Protein AF-A0A328DMI4-F1 (afdb_monomer)

Sequence (221 aa):
MAANEDRDAALMEVAETKSSIGEIRGKLEYLERYCGELKQALRVAIQSSKEDSPVKLINKSLPRIVEGGNSMPAVLYHLEGIINQTLYEDFENCSFQKNGAPKHLSPEQERHSQFSSFAALRSLSWNEVLKRGTKYYSEELSRFCDQKMSSIITALKWNRQWPERLLQAFFVCAKCIWLLHLLAFSFCPPVVILRVEENRPFDSHFMNDVFGDRQKSQGPN

InterPro domains:
  IPR042316 IRK-interacting protein-like [PTHR31029] (74-220)

Structure (mmCIF, N/CA/C/O backbone):
data_AF-A0A328DMI4-F1
#
_entry.id   AF-A0A328DMI4-F1
#
loop_
_atom_site.group_PDB
_atom_site.id
_atom_site.type_symbol
_atom_site.label_atom_id
_atom_site.label_alt_id
_atom_site.label_comp_id
_atom_site.label_asym_id
_atom_site.label_entity_id
_atom_site.label_seq_id
_atom_site.pdbx_PDB_ins_code
_atom_site.Cartn_x
_atom_site.Cartn_y
_atom_site.Cartn_z
_atom_site.occupancy
_atom_site.B_iso_or_equiv
_atom_site.auth_seq_id
_atom_site.auth_comp_id
_atom_site.auth_asym_id
_atom_site.auth_atom_id
_atom_site.pdbx_PDB_model_num
ATOM 1 N N . MET A 1 1 ? 17.589 -32.494 -30.284 1.00 62.75 1 MET A N 1
ATOM 2 C CA . MET A 1 1 ? 18.161 -31.745 -29.148 1.00 62.75 1 MET A CA 1
ATOM 3 C C . MET A 1 1 ? 17.205 -30.622 -28.759 1.00 62.75 1 MET A C 1
ATOM 5 O O . MET A 1 1 ? 16.587 -30.770 -27.719 1.00 62.75 1 MET A O 1
ATOM 9 N N . ALA A 1 2 ? 16.908 -29.676 -29.662 1.00 74.56 2 ALA A N 1
ATOM 10 C CA . ALA A 1 2 ? 15.915 -28.603 -29.464 1.00 74.56 2 ALA A CA 1
ATOM 11 C C . ALA A 1 2 ? 14.542 -29.050 -28.905 1.00 74.56 2 ALA A C 1
ATOM 13 O O . ALA A 1 2 ? 14.103 -28.543 -27.888 1.00 74.56 2 ALA A O 1
ATOM 14 N N . ALA A 1 3 ? 13.902 -30.083 -29.470 1.00 76.75 3 ALA A N 1
ATOM 15 C CA . ALA A 1 3 ? 12.594 -30.548 -28.974 1.00 76.75 3 ALA A CA 1
ATOM 16 C C . ALA A 1 3 ? 12.607 -31.085 -27.524 1.00 76.75 3 ALA A C 1
ATOM 18 O O . ALA A 1 3 ? 11.570 -31.133 -26.868 1.00 76.75 3 ALA A O 1
ATOM 19 N N . ASN A 1 4 ? 13.768 -31.530 -27.028 1.00 79.56 4 ASN A N 1
ATOM 20 C CA . ASN A 1 4 ? 13.912 -31.984 -25.646 1.00 79.56 4 ASN A CA 1
ATOM 21 C C . ASN A 1 4 ? 14.127 -30.789 -24.704 1.00 79.56 4 ASN A C 1
ATOM 23 O O . ASN A 1 4 ? 13.578 -30.779 -23.612 1.00 79.56 4 ASN A O 1
ATOM 27 N N . GLU A 1 5 ? 14.854 -29.767 -25.164 1.00 82.62 5 GLU A N 1
ATOM 28 C CA . GLU A 1 5 ? 15.045 -28.492 -24.460 1.00 82.62 5 GLU A CA 1
ATOM 29 C C . GLU A 1 5 ? 13.726 -27.717 -24.338 1.00 82.62 5 GLU A C 1
ATOM 31 O O . GLU A 1 5 ? 13.386 -27.278 -23.244 1.00 82.62 5 GLU A O 1
ATOM 36 N N . ASP A 1 6 ? 12.933 -27.642 -25.412 1.00 86.62 6 ASP A N 1
ATOM 37 C CA . ASP A 1 6 ? 11.602 -27.016 -25.399 1.00 86.62 6 ASP A CA 1
ATOM 38 C C . ASP A 1 6 ? 10.652 -27.726 -24.424 1.00 86.62 6 ASP A C 1
ATOM 40 O O . ASP A 1 6 ? 9.902 -27.090 -23.681 1.00 86.62 6 ASP A O 1
ATOM 44 N N . ARG A 1 7 ? 10.704 -29.065 -24.382 1.00 89.31 7 ARG A N 1
ATOM 45 C CA . ARG A 1 7 ? 9.924 -29.863 -23.430 1.00 89.31 7 ARG A CA 1
ATOM 46 C C . ARG A 1 7 ? 10.365 -29.601 -21.992 1.00 89.31 7 ARG A C 1
ATOM 48 O O . ARG A 1 7 ? 9.515 -29.448 -21.120 1.00 89.31 7 ARG A O 1
ATOM 55 N N . ASP A 1 8 ? 11.667 -29.582 -21.732 1.00 91.44 8 ASP A N 1
ATOM 56 C CA . ASP A 1 8 ? 12.200 -29.396 -20.384 1.00 91.44 8 ASP A CA 1
ATOM 57 C C . ASP A 1 8 ? 11.951 -27.954 -19.883 1.00 91.44 8 ASP A C 1
ATOM 59 O O . ASP A 1 8 ? 11.610 -27.765 -18.714 1.00 91.44 8 ASP A O 1
ATOM 63 N N . ALA A 1 9 ? 11.996 -26.950 -20.771 1.00 90.12 9 ALA A N 1
ATOM 64 C CA . ALA A 1 9 ? 11.583 -25.573 -20.484 1.00 90.12 9 ALA A CA 1
ATOM 65 C C . ALA A 1 9 ? 10.084 -25.478 -20.154 1.00 90.12 9 ALA A C 1
ATOM 67 O O . ALA A 1 9 ? 9.713 -24.897 -19.134 1.00 90.12 9 ALA A O 1
ATOM 68 N N . ALA A 1 10 ? 9.225 -26.123 -20.951 1.00 89.31 10 ALA A N 1
ATOM 69 C CA . ALA A 1 10 ? 7.789 -26.173 -20.683 1.00 89.31 10 ALA A CA 1
ATOM 70 C C . ALA A 1 10 ? 7.474 -26.873 -19.348 1.00 89.31 10 ALA A C 1
ATOM 72 O O . ALA A 1 10 ? 6.608 -26.432 -18.596 1.00 89.31 10 ALA A O 1
ATOM 73 N N . LEU A 1 11 ? 8.194 -27.948 -19.008 1.00 90.25 11 LEU A N 1
ATOM 74 C CA . LEU A 1 11 ? 8.045 -28.624 -17.715 1.00 90.25 11 LEU A CA 1
ATOM 75 C C . LEU A 1 11 ? 8.469 -27.729 -16.543 1.00 90.25 11 LEU A C 1
ATOM 77 O O . LEU A 1 11 ? 7.829 -27.774 -15.490 1.00 90.25 11 LEU A O 1
ATOM 81 N N . MET A 1 12 ? 9.513 -26.915 -16.718 1.00 91.62 12 MET A N 1
ATOM 82 C CA . MET A 1 12 ? 9.956 -25.949 -15.711 1.00 91.62 12 MET A CA 1
ATOM 83 C C . MET A 1 12 ? 8.910 -24.849 -15.488 1.00 91.62 12 MET A C 1
ATOM 85 O O . MET A 1 12 ? 8.559 -24.576 -14.342 1.00 91.62 12 MET A O 1
ATOM 89 N N . GLU A 1 13 ? 8.344 -24.292 -16.560 1.00 90.38 13 GLU A N 1
ATOM 90 C CA . GLU A 1 13 ? 7.272 -23.290 -16.485 1.00 90.38 13 GLU A CA 1
ATOM 91 C C . GLU A 1 13 ? 6.005 -23.864 -15.824 1.00 90.38 13 GLU A C 1
ATOM 93 O O . GLU A 1 13 ? 5.397 -23.244 -14.948 1.00 90.38 13 GLU A O 1
ATOM 98 N N . VAL A 1 14 ? 5.628 -25.102 -16.162 1.00 91.75 14 VAL A N 1
ATOM 99 C CA . VAL A 1 14 ? 4.509 -25.804 -15.509 1.00 91.75 14 VAL A CA 1
ATOM 100 C C . VAL A 1 14 ? 4.783 -26.031 -14.018 1.00 91.75 14 VAL A C 1
ATOM 102 O O . VAL A 1 14 ? 3.875 -25.915 -13.191 1.00 91.75 14 VAL A O 1
ATOM 105 N N . ALA A 1 15 ? 6.021 -26.351 -13.639 1.00 91.31 15 ALA A N 1
ATOM 106 C CA . ALA A 1 15 ? 6.386 -26.511 -12.236 1.00 91.31 15 ALA A CA 1
ATOM 107 C C . ALA A 1 15 ? 6.310 -25.179 -11.468 1.00 91.31 15 ALA A C 1
ATOM 109 O O . ALA A 1 15 ? 5.756 -25.145 -10.366 1.00 91.31 15 ALA A O 1
ATOM 110 N N . GLU A 1 16 ? 6.805 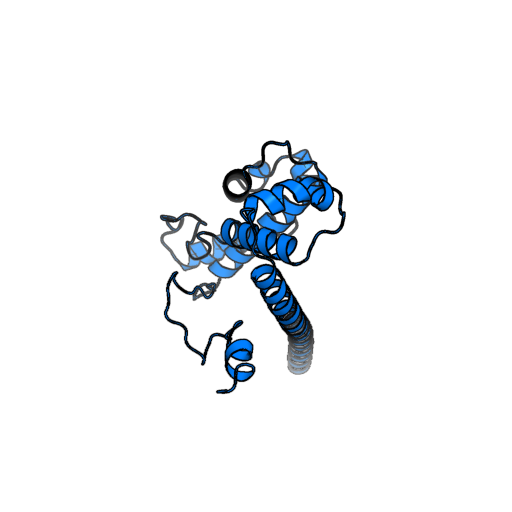-24.089 -12.057 1.00 91.31 16 GLU A N 1
ATOM 111 C CA . GLU A 1 16 ? 6.757 -22.746 -11.473 1.00 91.31 16 GLU A CA 1
ATOM 112 C C . GLU A 1 16 ? 5.312 -22.262 -11.305 1.00 91.31 16 GLU A C 1
ATOM 114 O O . GLU A 1 16 ? 4.896 -21.918 -10.198 1.00 91.31 16 GLU A O 1
ATOM 119 N N . THR A 1 17 ? 4.502 -22.348 -12.362 1.00 89.81 17 THR A N 1
ATOM 120 C CA . THR A 1 17 ? 3.079 -21.977 -12.317 1.00 89.81 17 THR A CA 1
ATOM 121 C C . THR A 1 17 ? 2.306 -22.794 -11.284 1.00 89.81 17 THR A C 1
ATOM 123 O O . THR A 1 17 ? 1.516 -22.239 -10.516 1.00 89.81 17 THR A O 1
ATOM 126 N N . LYS A 1 18 ? 2.565 -24.105 -11.184 1.00 91.25 18 LYS A N 1
ATOM 127 C CA . LYS A 1 18 ? 1.967 -24.960 -10.149 1.00 91.25 18 LYS A CA 1
ATOM 128 C C . LYS A 1 18 ? 2.364 -24.514 -8.740 1.00 91.25 18 LYS A C 1
ATOM 130 O O . LYS A 1 18 ? 1.516 -24.539 -7.844 1.00 91.25 18 LYS A O 1
ATOM 135 N N . SER A 1 19 ? 3.616 -24.098 -8.543 1.00 94.19 19 SER A N 1
ATOM 136 C CA . SER A 1 19 ? 4.084 -23.531 -7.274 1.00 94.19 19 SER A CA 1
ATOM 137 C C . SER A 1 19 ? 3.334 -22.241 -6.942 1.00 94.19 19 SER A C 1
ATOM 139 O O . SER A 1 19 ? 2.737 -22.141 -5.868 1.00 94.19 19 SER A O 1
ATOM 141 N N . SER A 1 20 ? 3.256 -21.299 -7.887 1.00 92.56 20 SER A N 1
ATOM 142 C CA . SER A 1 20 ? 2.538 -20.031 -7.706 1.00 92.56 20 SER A CA 1
ATOM 143 C C . SER A 1 20 ? 1.051 -20.238 -7.399 1.00 92.56 20 SER A C 1
ATOM 145 O O . SER A 1 20 ? 0.508 -19.584 -6.510 1.00 92.56 20 SER A O 1
ATOM 147 N N . ILE A 1 21 ? 0.386 -21.190 -8.062 1.00 93.06 21 ILE A N 1
ATOM 148 C CA . ILE A 1 21 ? -1.007 -21.566 -7.760 1.00 93.06 21 ILE A CA 1
ATOM 149 C C . ILE A 1 21 ? -1.132 -22.113 -6.332 1.00 93.06 21 ILE A C 1
ATOM 151 O O . ILE A 1 21 ? -2.106 -21.819 -5.635 1.00 93.06 21 ILE A O 1
ATOM 155 N N . GLY A 1 22 ? -0.156 -22.903 -5.879 1.00 94.31 22 GLY A N 1
ATOM 156 C CA . GLY A 1 22 ? -0.095 -23.392 -4.504 1.00 94.31 22 GLY A CA 1
ATOM 157 C C . GLY A 1 22 ? -0.019 -22.262 -3.478 1.00 94.31 22 GLY A C 1
ATOM 158 O O . GLY A 1 22 ? -0.768 -22.272 -2.501 1.00 94.31 22 GLY A O 1
ATOM 159 N N . GLU A 1 23 ? 0.826 -21.265 -3.729 1.00 93.88 23 GLU A N 1
ATOM 160 C CA . GLU A 1 23 ? 0.946 -20.078 -2.878 1.00 93.88 23 GLU A CA 1
ATOM 161 C C . GLU A 1 23 ? -0.331 -19.233 -2.869 1.00 93.88 23 GLU A C 1
ATOM 163 O O . GLU A 1 23 ? -0.769 -18.788 -1.807 1.00 93.88 23 GLU A O 1
ATOM 168 N N . ILE A 1 24 ? -0.953 -19.027 -4.035 1.00 93.00 24 ILE A N 1
ATOM 169 C CA . ILE A 1 24 ? -2.216 -18.286 -4.152 1.00 93.00 24 ILE A CA 1
ATOM 170 C C . ILE A 1 24 ? -3.314 -18.985 -3.353 1.00 93.00 24 ILE A C 1
ATOM 172 O O . ILE A 1 24 ? -4.011 -18.325 -2.586 1.00 93.00 24 ILE A O 1
ATOM 176 N N . ARG A 1 25 ? -3.433 -20.312 -3.467 1.00 93.50 25 ARG A N 1
ATOM 177 C CA . ARG A 1 25 ? -4.394 -21.088 -2.674 1.00 93.50 25 ARG A CA 1
ATOM 178 C C . ARG A 1 25 ? -4.184 -20.869 -1.175 1.00 93.50 25 ARG A C 1
ATOM 180 O O . ARG A 1 25 ? -5.137 -20.541 -0.480 1.00 93.50 25 ARG A O 1
ATOM 187 N N . GLY A 1 26 ? -2.943 -20.957 -0.692 1.00 95.94 26 GLY A N 1
ATOM 188 C CA . GLY A 1 26 ? -2.641 -20.704 0.721 1.00 95.94 26 GLY A CA 1
ATOM 189 C C . GLY A 1 26 ? -3.000 -19.281 1.172 1.00 95.94 26 GLY A C 1
ATOM 190 O O . GLY A 1 26 ? -3.515 -19.088 2.273 1.00 95.94 26 GLY A O 1
ATOM 191 N N . LYS A 1 27 ? -2.787 -18.274 0.313 1.00 94.12 27 LYS A N 1
ATOM 192 C CA . LYS A 1 27 ? -3.193 -16.883 0.584 1.00 94.12 27 LYS A CA 1
ATOM 193 C C . LYS A 1 27 ? -4.715 -16.717 0.628 1.00 94.12 27 LYS A C 1
ATOM 195 O O . LYS A 1 27 ? -5.202 -15.975 1.477 1.00 94.12 27 LYS A O 1
ATOM 200 N N . LEU A 1 28 ? -5.454 -17.404 -0.244 1.00 93.69 28 LEU A N 1
ATOM 201 C CA . LEU A 1 28 ? -6.921 -17.391 -0.246 1.00 93.69 28 LEU A CA 1
ATOM 202 C C . LEU A 1 28 ? -7.487 -18.049 1.016 1.00 93.69 28 LEU A C 1
ATOM 204 O O . LEU A 1 28 ? -8.320 -17.449 1.685 1.00 93.69 28 LEU A O 1
ATOM 208 N N . GLU A 1 29 ? -6.967 -19.212 1.408 1.00 95.19 29 GLU A N 1
ATOM 209 C CA . GLU A 1 29 ? -7.363 -19.893 2.651 1.00 95.19 29 GLU A CA 1
ATOM 210 C C . GLU A 1 29 ? -7.078 -19.033 3.895 1.00 95.19 29 GLU A C 1
ATOM 212 O O . GLU A 1 29 ? -7.868 -18.984 4.842 1.00 95.19 29 GLU A O 1
ATOM 217 N N . TYR A 1 30 ? -5.938 -18.334 3.910 1.00 95.50 30 TYR A N 1
ATOM 218 C CA . TYR A 1 30 ? -5.631 -17.362 4.957 1.00 95.50 30 TYR A CA 1
ATOM 219 C C . TYR A 1 30 ? -6.645 -16.212 4.978 1.00 95.50 30 TYR A C 1
ATOM 221 O O . TYR A 1 30 ? -7.147 -15.872 6.050 1.00 95.50 30 TYR A O 1
ATOM 229 N N . LEU A 1 31 ? -6.963 -15.637 3.815 1.00 92.62 31 LEU A N 1
ATOM 230 C CA . LEU A 1 31 ? -7.908 -14.529 3.697 1.00 92.62 31 LEU A CA 1
ATOM 231 C C . LEU A 1 31 ? -9.314 -14.932 4.155 1.00 92.62 31 LEU A C 1
ATOM 233 O O . LEU A 1 31 ? -9.948 -14.184 4.892 1.00 92.62 31 LEU A O 1
ATOM 237 N N . GLU A 1 32 ? -9.780 -16.125 3.791 1.00 92.00 32 GLU A N 1
ATOM 238 C CA . GLU A 1 32 ? -11.066 -16.662 4.248 1.00 92.00 32 GLU A CA 1
ATOM 239 C C . GLU A 1 32 ? -11.126 -16.766 5.776 1.00 92.00 32 GLU A C 1
ATOM 241 O O . GLU A 1 32 ? -12.089 -16.303 6.399 1.00 92.00 32 GLU A O 1
ATOM 246 N N . ARG A 1 33 ? -10.071 -17.311 6.398 1.00 94.31 33 ARG A N 1
ATOM 247 C CA . ARG A 1 33 ? -9.963 -17.390 7.862 1.00 94.31 33 ARG A CA 1
ATOM 248 C C . ARG A 1 33 ? -9.979 -16.000 8.494 1.00 94.31 33 ARG A C 1
ATOM 250 O O . ARG A 1 33 ? -10.762 -15.755 9.410 1.00 94.31 33 ARG A O 1
ATOM 257 N N . TYR A 1 34 ? -9.163 -15.092 7.967 1.00 92.25 34 TYR A N 1
ATOM 258 C CA . TYR A 1 34 ? -9.063 -13.716 8.437 1.00 92.25 34 TYR A CA 1
ATOM 259 C C . TYR A 1 34 ? -10.415 -12.984 8.349 1.00 92.25 34 TYR A C 1
ATOM 261 O O . TYR A 1 34 ? -10.844 -12.350 9.313 1.00 92.25 34 TYR A O 1
ATOM 269 N N . CYS A 1 35 ? -11.148 -13.126 7.239 1.00 89.56 35 CYS A N 1
ATOM 270 C CA . CYS A 1 35 ? -12.489 -12.561 7.086 1.00 89.56 35 CYS A CA 1
ATOM 271 C C . CYS A 1 35 ? -13.487 -13.138 8.105 1.00 89.56 35 CYS A C 1
ATOM 273 O O . CYS A 1 35 ? -14.343 -12.405 8.609 1.00 89.56 35 CYS A O 1
ATOM 275 N N . GLY A 1 36 ? -13.375 -14.428 8.437 1.00 89.62 36 GLY A N 1
ATOM 276 C CA . GLY A 1 36 ? -14.166 -15.060 9.495 1.00 89.62 36 GLY A CA 1
ATOM 277 C C . GLY A 1 36 ? -13.911 -14.442 10.874 1.00 89.62 36 GLY A C 1
ATOM 278 O O . GLY A 1 36 ? -14.859 -14.094 11.585 1.00 89.62 36 GLY A O 1
ATOM 279 N N . GLU A 1 37 ? -12.641 -14.242 11.227 1.00 91.00 37 GLU A N 1
ATOM 280 C CA . GLU A 1 37 ? -12.228 -13.603 12.483 1.00 91.00 37 GLU A CA 1
ATOM 281 C C . GLU A 1 37 ? -12.679 -12.135 12.555 1.00 91.00 37 GLU A C 1
ATOM 283 O O . GLU A 1 37 ? -13.269 -11.716 13.557 1.00 91.00 37 GLU A O 1
ATOM 288 N N . LEU A 1 38 ? -12.508 -11.378 11.465 1.00 89.12 38 LEU A N 1
ATOM 289 C CA . LEU A 1 38 ? -12.978 -9.997 11.339 1.00 89.12 38 LEU A CA 1
ATOM 290 C C . LEU A 1 38 ? -14.495 -9.906 11.542 1.00 89.12 38 LEU A C 1
ATOM 292 O O . LEU A 1 38 ? -14.970 -9.090 12.337 1.00 89.12 38 LEU A O 1
ATOM 296 N N . LYS A 1 39 ? -15.271 -10.774 10.877 1.00 86.56 39 LYS A N 1
ATOM 297 C CA . LYS A 1 39 ? -16.733 -10.826 11.032 1.00 86.56 39 LYS A CA 1
ATOM 298 C C . LYS A 1 39 ? -17.125 -11.068 12.490 1.00 86.56 39 LYS A C 1
ATOM 300 O O . LYS A 1 39 ? -18.043 -10.422 12.998 1.00 86.56 39 LYS A O 1
ATOM 305 N N . GLN A 1 40 ? -16.428 -11.972 13.177 1.00 85.69 40 GLN A N 1
ATOM 306 C CA . GLN A 1 40 ? -16.699 -12.263 14.580 1.00 85.69 40 GLN A CA 1
ATOM 307 C C . GLN A 1 40 ? -16.346 -11.086 15.498 1.00 85.69 40 GLN A C 1
ATOM 309 O O . GLN A 1 40 ? -17.131 -10.742 16.383 1.00 85.69 40 GLN A O 1
ATOM 314 N N . ALA A 1 41 ? -15.210 -10.427 15.274 1.00 85.50 41 ALA A N 1
ATOM 315 C CA . ALA A 1 41 ? -14.803 -9.272 16.066 1.00 85.50 41 ALA A CA 1
ATOM 316 C C . ALA A 1 41 ? -15.737 -8.068 15.879 1.00 85.50 41 ALA A C 1
ATOM 318 O O . ALA A 1 41 ? -16.082 -7.408 16.862 1.00 85.50 41 ALA A O 1
ATOM 319 N N . LEU A 1 42 ? -16.206 -7.815 14.651 1.00 81.75 42 LEU A N 1
ATOM 320 C CA . LEU A 1 42 ? -17.181 -6.759 14.365 1.00 81.75 42 LEU A CA 1
ATOM 321 C C . LEU A 1 42 ? -18.506 -6.988 15.104 1.00 81.75 42 LEU A C 1
ATOM 323 O O . LEU A 1 42 ? -19.058 -6.048 15.676 1.00 81.75 42 LEU A O 1
ATOM 327 N N . ARG A 1 43 ? -18.991 -8.237 15.173 1.00 80.81 43 ARG A N 1
ATOM 328 C CA . ARG A 1 43 ? -20.198 -8.577 15.950 1.00 80.81 43 ARG A CA 1
ATOM 329 C C . ARG A 1 43 ? -20.055 -8.195 17.425 1.00 80.81 43 ARG A C 1
ATOM 331 O O . ARG A 1 43 ? -20.973 -7.593 17.980 1.00 80.81 43 ARG A O 1
ATOM 338 N N . VAL A 1 44 ? -18.912 -8.515 18.035 1.00 78.19 44 VAL A N 1
ATOM 339 C CA . VAL A 1 44 ? -18.625 -8.203 19.447 1.00 78.19 44 VAL A CA 1
ATOM 340 C C . VAL A 1 44 ? -18.506 -6.693 19.664 1.00 78.19 44 VAL A C 1
ATOM 342 O O . VAL A 1 44 ? -19.108 -6.158 20.594 1.00 78.19 44 VAL A O 1
ATOM 345 N N . ALA A 1 45 ? -17.788 -5.988 18.785 1.00 75.94 45 ALA A N 1
ATOM 346 C CA . ALA A 1 45 ? -17.592 -4.542 18.886 1.00 75.94 45 ALA A CA 1
ATOM 347 C C . ALA A 1 45 ? -18.929 -3.785 18.904 1.00 75.94 45 ALA A C 1
ATOM 349 O O . ALA A 1 45 ? -19.168 -2.951 19.779 1.00 75.94 45 ALA A O 1
ATOM 350 N N . ILE A 1 46 ? -19.836 -4.142 17.992 1.00 70.31 46 ILE A N 1
ATOM 351 C CA . ILE A 1 46 ? -21.151 -3.506 17.858 1.00 70.31 46 ILE A CA 1
ATOM 352 C C . ILE A 1 46 ? -22.058 -3.810 19.065 1.00 70.31 46 ILE A C 1
ATOM 354 O O . ILE A 1 46 ? -22.869 -2.972 19.444 1.00 70.31 46 ILE A O 1
ATOM 358 N N . GLN A 1 47 ? -21.935 -4.981 19.700 1.00 67.12 47 GLN A N 1
ATOM 359 C CA . GLN A 1 47 ? -22.698 -5.318 20.916 1.00 67.12 47 GLN A CA 1
ATOM 360 C C . GLN A 1 47 ? -22.252 -4.508 22.143 1.00 67.12 47 GLN A C 1
ATOM 362 O O . GLN A 1 47 ? -23.041 -4.287 23.057 1.00 67.12 47 GLN A O 1
ATOM 367 N N . SER A 1 48 ? -20.997 -4.056 22.162 1.00 63.81 48 SER A N 1
ATOM 368 C CA . SER A 1 48 ? -20.381 -3.361 23.297 1.00 63.81 48 SER A CA 1
ATOM 369 C C . SER A 1 48 ? -20.534 -1.833 23.282 1.00 63.81 48 SER A C 1
ATOM 371 O O . SER A 1 48 ? -19.931 -1.163 24.118 1.00 63.81 48 SER A O 1
ATOM 373 N N . SER A 1 49 ? -21.312 -1.257 22.352 1.00 57.69 49 SER A N 1
ATOM 374 C CA . SER A 1 49 ? -21.337 0.193 22.118 1.00 57.69 49 SER A CA 1
ATOM 375 C C . SER A 1 49 ? -21.969 0.989 23.273 1.00 57.69 49 SER A C 1
ATOM 377 O O . SER A 1 49 ? -23.149 1.345 23.247 1.00 57.69 49 SER A O 1
ATOM 379 N N . LYS A 1 50 ? -21.144 1.334 24.264 1.00 54.22 50 LYS A N 1
ATOM 380 C CA . LYS A 1 50 ? -21.290 2.534 25.088 1.00 54.22 50 LYS A CA 1
ATOM 381 C C . LYS A 1 50 ? -19.999 3.371 25.020 1.00 54.22 50 LYS A C 1
ATOM 383 O O . LYS A 1 50 ? -18.920 2.916 25.377 1.00 54.22 50 LYS A O 1
ATOM 388 N N . GLU A 1 51 ? -20.177 4.602 24.539 1.00 58.25 51 GLU A N 1
ATOM 389 C CA . GLU A 1 51 ? -19.495 5.858 24.916 1.00 58.25 51 GLU A CA 1
ATOM 390 C C . GLU A 1 51 ? -18.090 6.279 24.436 1.00 58.25 51 GLU A C 1
ATOM 392 O O . GLU A 1 51 ? -17.797 7.464 24.584 1.00 58.25 51 GLU A O 1
ATOM 397 N N . ASP A 1 52 ? -17.260 5.482 23.751 1.00 61.31 52 ASP A N 1
ATOM 398 C CA . ASP A 1 52 ? -15.989 6.012 23.199 1.00 61.31 52 ASP A CA 1
ATOM 399 C C . ASP A 1 52 ? -15.857 5.877 21.670 1.00 61.31 52 ASP A C 1
ATOM 401 O O . ASP A 1 52 ? -16.095 4.825 21.083 1.00 61.31 52 ASP A O 1
ATOM 405 N N . SER A 1 53 ? -15.426 6.963 21.012 1.00 77.88 53 SER A N 1
ATOM 406 C CA . SER A 1 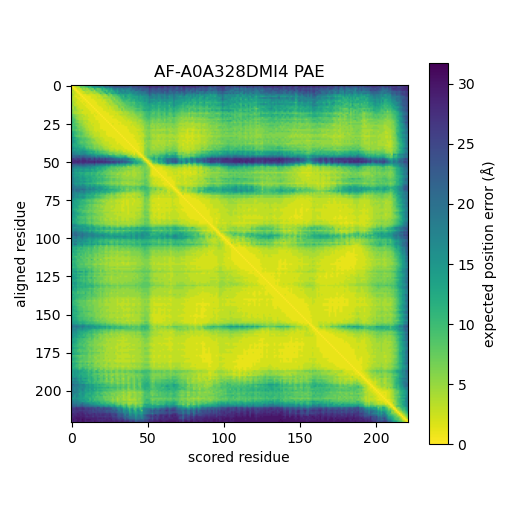53 ? -15.089 6.968 19.579 1.00 77.88 53 SER A CA 1
ATOM 407 C C . SER A 1 53 ? -13.971 5.948 19.283 1.00 77.88 53 SER A C 1
ATOM 409 O O . SER A 1 53 ? -12.992 5.917 20.037 1.00 77.88 53 SER A O 1
ATOM 411 N N . PRO A 1 54 ? -14.036 5.173 18.176 1.00 79.62 54 PRO A N 1
ATOM 412 C CA . PRO A 1 54 ? -13.026 4.163 17.831 1.00 79.62 54 PRO A CA 1
ATOM 413 C C . PRO A 1 54 ? -11.584 4.690 17.858 1.00 79.62 54 PRO A C 1
ATOM 415 O O . PRO A 1 54 ? -10.687 4.030 18.380 1.00 79.62 54 PRO A O 1
ATOM 418 N N . VAL A 1 55 ? -11.368 5.928 17.401 1.00 85.25 55 VAL A N 1
ATOM 419 C CA . VAL A 1 55 ? -10.048 6.583 17.404 1.00 85.25 55 VAL A CA 1
ATOM 420 C C . VAL A 1 55 ? -9.523 6.803 18.828 1.00 85.25 55 VAL A C 1
ATOM 422 O O . VAL A 1 55 ? -8.333 6.632 19.085 1.00 85.25 55 VAL A O 1
ATOM 425 N N . LYS A 1 56 ? -10.395 7.122 19.796 1.00 85.31 56 LYS A N 1
ATOM 426 C CA . LYS A 1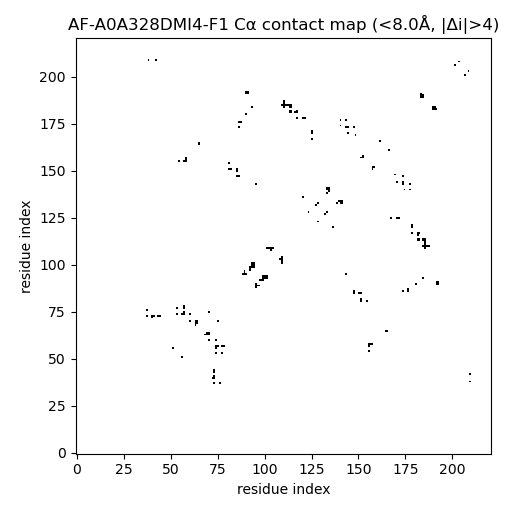 56 ? -9.991 7.256 21.207 1.00 85.31 56 LYS A CA 1
ATOM 427 C C . LYS A 1 56 ? -9.542 5.914 21.790 1.00 85.31 56 LYS A C 1
ATOM 429 O O . LYS A 1 56 ? -8.542 5.875 22.505 1.00 85.31 56 LYS A O 1
ATOM 434 N N . LEU A 1 57 ? -10.255 4.826 21.486 1.00 86.19 57 LEU A N 1
ATOM 435 C CA . LEU A 1 57 ? -9.911 3.474 21.951 1.00 86.19 57 LEU A CA 1
ATOM 436 C C . LEU A 1 57 ? -8.591 2.981 21.353 1.00 86.19 57 LEU A C 1
ATOM 438 O O . LEU A 1 57 ? -7.762 2.415 22.072 1.00 86.19 57 LEU A O 1
ATOM 442 N N . ILE A 1 58 ? -8.377 3.256 20.063 1.00 88.25 58 ILE A N 1
ATOM 443 C CA . ILE A 1 58 ? -7.097 3.018 19.396 1.00 88.25 58 ILE A CA 1
ATOM 444 C C . ILE A 1 58 ? -6.001 3.778 20.136 1.00 88.25 58 ILE A C 1
ATOM 446 O O . ILE A 1 58 ? -5.077 3.146 20.635 1.00 88.25 58 ILE A O 1
ATOM 450 N N . ASN A 1 59 ? -6.143 5.093 20.324 1.00 87.50 59 ASN A N 1
ATOM 451 C CA . ASN A 1 59 ? -5.121 5.919 20.971 1.00 87.50 59 ASN A CA 1
ATOM 452 C C . ASN A 1 59 ? -4.754 5.477 22.390 1.00 87.50 59 ASN A C 1
ATOM 454 O O . ASN A 1 59 ? -3.580 5.516 22.755 1.00 87.50 59 ASN A O 1
ATOM 458 N N . LYS A 1 60 ? -5.729 5.009 23.178 1.00 87.56 60 LYS A N 1
ATOM 459 C CA . LYS A 1 60 ? -5.473 4.420 24.504 1.00 87.56 60 LYS A CA 1
ATOM 460 C C . LYS A 1 60 ? -4.623 3.143 24.414 1.00 87.56 60 LYS A C 1
ATOM 462 O O . LYS A 1 60 ? -3.828 2.876 25.310 1.00 87.56 60 LYS A O 1
ATOM 467 N N . SER A 1 61 ? -4.782 2.367 23.343 1.00 88.69 61 SER A N 1
ATOM 468 C CA . SER A 1 61 ? -4.122 1.070 23.144 1.00 88.69 61 SER A CA 1
ATOM 469 C C . SER A 1 61 ? -2.811 1.157 22.351 1.00 88.69 61 SER A C 1
ATOM 471 O O . SER A 1 61 ? -1.984 0.253 22.458 1.00 88.69 61 SER A O 1
ATOM 473 N N . LEU A 1 62 ? -2.603 2.231 21.577 1.00 87.56 62 LEU A N 1
ATOM 474 C CA . LEU A 1 62 ? -1.464 2.406 20.669 1.00 87.56 62 LEU A CA 1
ATOM 475 C C . LEU A 1 62 ? -0.095 2.178 21.323 1.00 87.56 62 LEU A C 1
ATOM 477 O O . LEU A 1 62 ? 0.678 1.424 20.740 1.00 87.56 62 LEU A O 1
ATOM 481 N N . PRO A 1 63 ? 0.232 2.743 22.508 1.00 86.44 63 PRO A N 1
ATOM 482 C CA . PRO A 1 63 ? 1.551 2.534 23.108 1.00 86.44 63 PRO A CA 1
ATOM 483 C C . PRO A 1 63 ? 1.869 1.049 23.308 1.00 86.44 63 PRO A C 1
ATOM 485 O O . PRO A 1 63 ? 2.932 0.582 22.914 1.00 86.44 63 PRO A O 1
ATOM 488 N N . ARG A 1 64 ? 0.892 0.288 23.816 1.00 88.25 64 ARG A N 1
ATOM 489 C CA . ARG A 1 64 ? 1.027 -1.153 24.036 1.00 88.25 64 ARG A CA 1
ATOM 490 C C . ARG A 1 64 ? 1.148 -1.920 22.720 1.00 88.25 64 ARG A C 1
ATOM 492 O O . ARG A 1 64 ? 1.971 -2.821 22.633 1.00 88.25 64 ARG A O 1
ATOM 499 N N . ILE A 1 65 ? 0.360 -1.559 21.704 1.00 89.31 65 ILE A N 1
ATOM 500 C CA . ILE A 1 65 ? 0.400 -2.200 20.376 1.00 89.31 65 ILE A CA 1
ATOM 501 C C . ILE A 1 65 ? 1.778 -2.013 19.728 1.00 89.31 65 ILE A C 1
ATOM 503 O O . ILE A 1 65 ? 2.353 -2.964 19.209 1.00 89.31 65 ILE A O 1
ATOM 507 N N . VAL A 1 66 ? 2.331 -0.800 19.791 1.00 86.38 66 VAL A N 1
ATOM 508 C CA . VAL A 1 66 ? 3.633 -0.461 19.191 1.00 86.38 66 VAL A CA 1
ATOM 509 C C . VAL A 1 66 ? 4.793 -1.195 19.863 1.00 86.38 66 VAL A C 1
ATOM 511 O O . VAL A 1 66 ? 5.786 -1.520 19.213 1.00 86.38 66 VAL A O 1
ATOM 514 N N . GLU A 1 67 ? 4.664 -1.495 21.152 1.00 85.31 67 GLU A N 1
ATOM 515 C CA . GLU A 1 67 ? 5.632 -2.295 21.905 1.00 85.31 67 GLU A CA 1
ATOM 516 C C . GLU A 1 67 ? 5.485 -3.809 21.658 1.00 85.31 67 GLU A C 1
ATOM 518 O O . GLU A 1 67 ? 6.257 -4.599 22.199 1.00 85.31 67 GLU A O 1
ATOM 523 N N . GLY A 1 68 ? 4.538 -4.225 20.807 1.00 80.88 68 GLY A N 1
ATOM 524 C CA . GLY A 1 68 ? 4.260 -5.630 20.494 1.00 80.88 68 GLY A CA 1
ATOM 525 C C . GLY A 1 68 ? 3.301 -6.305 21.477 1.00 80.88 68 GLY A C 1
ATOM 526 O O . GLY A 1 68 ? 3.199 -7.528 21.500 1.00 80.88 68 GLY A O 1
ATOM 527 N N . GLY A 1 69 ? 2.608 -5.530 22.310 1.00 84.81 69 GLY A N 1
ATOM 528 C CA . GLY A 1 69 ? 1.600 -6.031 23.235 1.00 84.81 69 GLY A CA 1
ATOM 529 C C . GLY A 1 69 ? 0.232 -6.238 22.577 1.00 84.81 69 GLY A C 1
ATOM 530 O O . GLY A 1 69 ? -0.155 -5.547 21.635 1.00 84.81 69 GLY A O 1
ATOM 531 N N . ASN A 1 70 ? -0.545 -7.171 23.128 1.00 85.56 70 ASN A N 1
ATOM 532 C CA . ASN A 1 70 ? -1.866 -7.519 22.604 1.00 85.56 70 ASN A CA 1
ATOM 533 C C . ASN A 1 70 ? -2.888 -6.385 22.770 1.00 85.56 70 ASN A C 1
ATOM 535 O O . ASN A 1 70 ? -2.810 -5.559 23.681 1.00 85.56 70 ASN A O 1
ATOM 539 N N . SER A 1 71 ? -3.910 -6.372 21.919 1.00 87.06 71 SER A N 1
ATOM 540 C CA . SER A 1 71 ? -5.081 -5.509 22.068 1.00 87.06 71 SER A CA 1
ATOM 541 C C . SER A 1 71 ? -6.357 -6.274 21.738 1.00 87.06 71 SER A C 1
ATOM 543 O O . SER A 1 71 ? -6.309 -7.390 21.225 1.00 87.06 71 SER A O 1
ATOM 545 N N . MET A 1 72 ? -7.503 -5.677 22.053 1.00 86.38 72 MET A N 1
ATOM 546 C CA . MET A 1 72 ? -8.803 -6.224 21.674 1.00 86.38 72 MET A CA 1
ATOM 547 C C . MET A 1 72 ? -8.866 -6.365 20.144 1.00 86.38 72 MET A C 1
ATOM 549 O O . MET A 1 72 ? -8.558 -5.382 19.463 1.00 86.38 72 MET A O 1
ATOM 553 N N . PRO A 1 73 ? -9.313 -7.509 19.589 1.00 87.06 73 PRO A N 1
ATOM 554 C CA . PRO A 1 73 ? -9.392 -7.709 18.139 1.00 87.06 73 PRO A CA 1
ATOM 555 C C . PRO A 1 73 ? -10.127 -6.576 17.413 1.00 87.06 73 PRO A C 1
ATOM 557 O O . PRO A 1 73 ? -9.641 -6.060 16.416 1.00 87.06 73 PRO A O 1
ATOM 560 N N . ALA A 1 74 ? -11.237 -6.092 17.978 1.00 83.31 74 ALA A N 1
ATOM 561 C CA . ALA A 1 74 ? -11.983 -4.953 17.440 1.00 83.31 74 ALA A CA 1
ATOM 562 C C . ALA A 1 74 ? -11.133 -3.676 17.276 1.00 83.31 74 ALA A C 1
ATOM 564 O O . ALA A 1 74 ? -11.260 -2.970 16.280 1.00 83.31 74 ALA A O 1
ATOM 565 N N . VAL A 1 75 ? -10.245 -3.382 18.234 1.00 87.38 75 VAL A N 1
ATOM 566 C CA . VAL A 1 75 ? -9.344 -2.219 18.166 1.00 87.38 75 VAL A CA 1
ATOM 567 C C . VAL A 1 75 ? -8.302 -2.412 17.066 1.00 87.38 75 VAL A C 1
ATOM 569 O O . VAL A 1 75 ? -8.003 -1.461 16.348 1.00 87.38 75 VAL A O 1
ATOM 572 N N . LEU A 1 76 ? -7.777 -3.632 16.915 1.00 89.44 76 LEU A N 1
ATOM 573 C CA . LEU A 1 76 ? -6.812 -3.962 15.867 1.00 89.44 76 LEU A CA 1
ATOM 574 C C . LEU A 1 76 ? -7.436 -3.838 14.475 1.00 89.44 76 LEU A C 1
ATOM 576 O O . LEU A 1 76 ? -6.849 -3.182 13.625 1.00 89.44 76 LEU A O 1
ATOM 580 N N . TYR A 1 77 ? -8.648 -4.356 14.268 1.00 89.81 77 TYR A N 1
ATOM 581 C CA . TYR A 1 77 ? -9.339 -4.240 12.983 1.00 89.81 77 TYR A CA 1
ATOM 582 C C . TYR A 1 77 ? -9.733 -2.802 12.638 1.00 89.81 77 TYR A C 1
ATOM 584 O O . TYR A 1 77 ? -9.647 -2.407 11.479 1.00 89.81 77 TYR A O 1
ATOM 592 N N . HIS A 1 78 ? -10.125 -1.981 13.620 1.00 88.25 78 HIS A N 1
ATOM 593 C CA . HIS A 1 78 ? -10.350 -0.557 13.362 1.00 88.25 78 HIS A CA 1
ATOM 594 C C . HIS A 1 78 ? -9.055 0.177 12.993 1.00 88.25 78 HIS A C 1
ATOM 596 O O . HIS A 1 78 ? -9.063 0.992 12.071 1.00 88.25 78 HIS A O 1
ATOM 602 N N . LEU A 1 79 ? -7.948 -0.109 13.688 1.00 91.19 79 LEU A N 1
ATOM 603 C CA . LEU A 1 79 ? -6.639 0.448 13.347 1.00 91.19 79 LEU A CA 1
ATOM 604 C C . LEU A 1 79 ? -6.211 0.017 11.940 1.00 91.19 79 LEU A C 1
ATOM 606 O O . LEU A 1 79 ? -5.804 0.856 11.141 1.00 91.19 79 LEU A O 1
ATOM 610 N N . GLU A 1 80 ? -6.345 -1.269 11.627 1.00 92.31 80 GLU A N 1
ATOM 611 C CA . GLU A 1 80 ? -6.054 -1.816 10.308 1.00 92.31 80 GLU A CA 1
ATOM 612 C C . GLU A 1 80 ? -6.920 -1.167 9.226 1.00 92.31 80 GLU A C 1
ATOM 614 O O . GLU A 1 80 ? -6.394 -0.773 8.192 1.00 92.31 80 GLU A O 1
ATOM 619 N N . GLY A 1 81 ? -8.218 -0.971 9.475 1.00 91.44 81 GLY A N 1
ATOM 620 C CA . GLY A 1 81 ? -9.114 -0.269 8.558 1.00 91.44 81 GLY A CA 1
ATOM 621 C C . GLY A 1 81 ? -8.634 1.148 8.237 1.00 91.44 81 GLY A C 1
ATOM 622 O O . GLY A 1 81 ? -8.565 1.513 7.066 1.00 91.44 81 GLY A O 1
ATOM 623 N N . ILE A 1 82 ? -8.221 1.918 9.251 1.00 92.69 82 ILE A N 1
ATOM 624 C CA . ILE A 1 82 ? -7.663 3.270 9.063 1.00 92.69 82 ILE A CA 1
ATOM 625 C C . ILE A 1 82 ? -6.356 3.219 8.261 1.00 92.69 82 ILE A C 1
ATOM 627 O O . ILE A 1 82 ? -6.158 4.024 7.347 1.00 92.69 82 ILE A O 1
ATOM 631 N N . ILE A 1 83 ? -5.464 2.277 8.582 1.00 94.56 83 ILE A N 1
ATOM 632 C CA . ILE A 1 83 ? -4.184 2.118 7.882 1.00 94.56 83 ILE A CA 1
ATOM 633 C C . ILE A 1 83 ? -4.407 1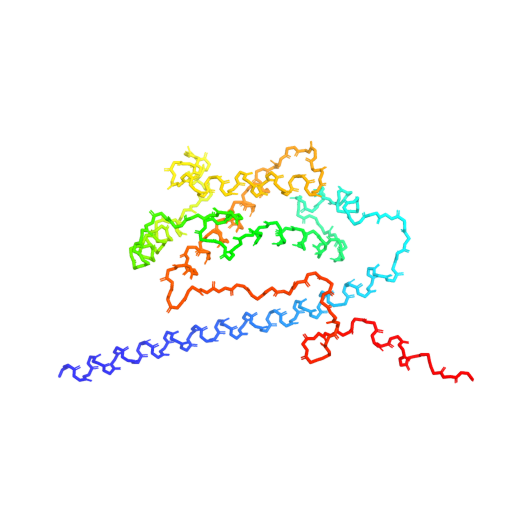.715 6.422 1.00 94.56 83 ILE A C 1
ATOM 635 O O . ILE A 1 83 ? -3.841 2.352 5.537 1.00 94.56 83 ILE A O 1
ATOM 639 N N . ASN A 1 84 ? -5.254 0.721 6.153 1.00 93.69 84 ASN A N 1
ATOM 640 C CA . ASN A 1 84 ? -5.576 0.267 4.801 1.00 93.69 84 ASN A CA 1
ATOM 641 C C . ASN A 1 84 ? -6.246 1.381 3.994 1.00 93.69 84 ASN A C 1
ATOM 643 O O . ASN A 1 84 ? -5.824 1.661 2.874 1.00 93.69 84 ASN A O 1
ATOM 647 N N . GLN A 1 85 ? -7.233 2.075 4.567 1.00 92.44 85 GLN A N 1
ATOM 648 C CA . GLN A 1 85 ? -7.866 3.216 3.907 1.00 92.44 85 GLN A CA 1
ATOM 649 C C . GLN A 1 85 ? -6.830 4.277 3.526 1.00 92.44 85 GLN A C 1
ATOM 651 O O . GLN A 1 85 ? -6.814 4.731 2.387 1.00 92.44 85 GLN A O 1
ATOM 656 N N . THR A 1 86 ? -5.929 4.617 4.450 1.00 94.75 86 THR A N 1
ATOM 657 C CA . THR A 1 86 ? -4.906 5.640 4.218 1.00 94.75 86 THR A CA 1
ATOM 658 C C . THR A 1 86 ? -3.883 5.200 3.175 1.00 94.75 86 THR A C 1
ATOM 660 O O . THR A 1 86 ? -3.605 5.933 2.228 1.00 94.75 86 THR A O 1
ATOM 663 N N . LEU A 1 87 ? -3.305 4.006 3.316 1.00 95.56 87 LEU A N 1
ATOM 664 C CA . LEU A 1 87 ? -2.222 3.548 2.448 1.00 95.56 87 LEU A CA 1
ATOM 665 C C . LEU A 1 87 ? -2.688 3.283 1.015 1.00 95.56 87 LEU A C 1
ATOM 667 O O . LEU A 1 87 ? -1.944 3.586 0.084 1.00 95.56 87 LEU A O 1
ATOM 671 N N . TYR A 1 88 ? -3.912 2.784 0.837 1.00 94.62 88 TYR A N 1
ATOM 672 C CA . TYR A 1 88 ? -4.479 2.533 -0.486 1.00 94.62 88 TYR A CA 1
ATOM 673 C C . TYR A 1 88 ? -5.225 3.737 -1.078 1.00 94.62 88 TYR A C 1
ATOM 675 O O . TYR A 1 88 ? -5.674 3.651 -2.215 1.00 94.62 88 TYR A O 1
ATOM 683 N N . GLU A 1 89 ? -5.401 4.846 -0.355 1.00 92.62 89 GLU A N 1
ATOM 684 C CA . GLU A 1 89 ? -6.008 6.062 -0.919 1.00 92.62 89 GLU A CA 1
ATOM 685 C C . GLU A 1 89 ? -5.283 6.484 -2.212 1.00 92.62 89 GLU A C 1
ATOM 687 O O . GLU A 1 89 ? -4.050 6.539 -2.239 1.00 92.62 89 GLU A O 1
ATOM 692 N N . ASP A 1 90 ? -6.064 6.765 -3.261 1.00 91.75 90 ASP A N 1
ATOM 693 C CA . ASP A 1 90 ? -5.625 7.103 -4.624 1.00 91.75 90 ASP A CA 1
ATOM 694 C C . ASP A 1 90 ? -4.823 6.013 -5.368 1.00 91.75 90 ASP A C 1
ATOM 696 O O . ASP A 1 90 ? -4.129 6.321 -6.336 1.00 91.75 90 ASP A O 1
ATOM 700 N N . PHE A 1 91 ? -4.920 4.739 -4.972 1.00 93.44 91 PHE A N 1
ATOM 701 C CA . PHE A 1 91 ? -4.204 3.641 -5.643 1.00 93.44 91 PHE A CA 1
ATOM 702 C C . PHE A 1 91 ? -4.526 3.533 -7.143 1.00 93.44 91 PHE A C 1
ATOM 704 O O . PHE A 1 91 ? -3.653 3.232 -7.947 1.00 93.44 91 PHE A O 1
ATOM 711 N N . GLU A 1 92 ? -5.767 3.794 -7.543 1.00 90.12 92 GLU A N 1
ATOM 712 C CA . GLU A 1 92 ? -6.222 3.711 -8.934 1.00 90.12 92 GLU A CA 1
ATOM 713 C C . GLU A 1 92 ? -5.707 4.870 -9.806 1.00 90.12 92 GLU A C 1
ATOM 715 O O . GLU A 1 92 ? -5.853 4.834 -11.028 1.00 90.12 92 GLU A O 1
ATOM 720 N N . ASN A 1 93 ? -5.080 5.888 -9.205 1.00 88.94 93 ASN A N 1
ATOM 721 C CA . ASN A 1 93 ? -4.393 6.949 -9.931 1.00 88.94 93 ASN A CA 1
ATOM 722 C C . ASN A 1 93 ? -2.938 6.564 -10.218 1.00 88.94 93 ASN A C 1
ATOM 724 O O . ASN A 1 93 ? -2.227 6.056 -9.352 1.00 88.94 93 ASN A O 1
ATOM 728 N N . CYS A 1 94 ? -2.451 6.904 -11.413 1.00 83.12 94 CYS A N 1
ATOM 729 C CA . CYS A 1 94 ? -1.112 6.536 -11.897 1.00 83.12 94 CYS A CA 1
ATOM 730 C C . CYS A 1 94 ? 0.070 7.092 -11.077 1.00 83.12 94 CYS A C 1
ATOM 732 O O . CYS A 1 94 ? 1.208 6.682 -11.296 1.00 83.12 94 CYS A O 1
ATOM 734 N N . SER A 1 95 ? -0.174 7.992 -10.121 1.00 84.19 95 SER A N 1
ATOM 735 C CA . SER A 1 95 ? 0.861 8.576 -9.260 1.00 84.19 95 SER A CA 1
ATOM 736 C C . SER A 1 95 ? 0.510 8.613 -7.765 1.00 84.19 95 SER A C 1
ATOM 738 O O . SER A 1 95 ? 1.157 9.355 -7.024 1.00 84.19 95 SER A O 1
ATOM 740 N N . PHE A 1 96 ? -0.496 7.851 -7.301 1.00 86.56 96 PHE A N 1
ATOM 741 C CA . PHE A 1 96 ? -1.017 7.936 -5.919 1.00 86.56 96 PHE A CA 1
ATOM 742 C C . PHE A 1 96 ? -1.459 9.352 -5.509 1.00 86.56 96 PHE A C 1
ATOM 744 O O . PHE A 1 96 ? -1.298 9.786 -4.366 1.00 86.56 96 PHE A O 1
ATOM 751 N N . GLN A 1 97 ? -1.995 10.105 -6.464 1.00 81.25 97 GLN A N 1
ATOM 752 C CA . GLN A 1 97 ? -2.509 11.450 -6.248 1.00 81.25 97 GLN A CA 1
ATOM 753 C C . GLN A 1 97 ? -3.846 11.589 -6.961 1.00 81.25 97 GLN A C 1
ATOM 755 O O . GLN A 1 97 ? -3.952 11.225 -8.130 1.00 81.25 97 GLN A O 1
ATOM 760 N N . LYS A 1 98 ? -4.833 12.191 -6.292 1.00 75.81 98 LYS A N 1
ATOM 761 C CA . LYS A 1 98 ? -6.184 12.439 -6.820 1.00 75.81 98 LYS A CA 1
ATOM 762 C C . LYS A 1 98 ? -6.246 13.028 -8.239 1.00 75.81 98 LYS A C 1
ATOM 764 O O . LYS A 1 98 ? -7.190 12.742 -8.963 1.00 75.81 98 LYS A O 1
ATOM 769 N N . ASN A 1 99 ? -5.251 13.829 -8.631 1.00 78.94 99 ASN A N 1
ATOM 770 C CA . ASN A 1 99 ? -5.126 14.439 -9.964 1.00 78.94 99 ASN A CA 1
ATOM 771 C C . ASN A 1 99 ? -3.777 14.102 -10.627 1.00 78.94 99 ASN A C 1
ATOM 773 O O . ASN A 1 99 ? -3.168 14.940 -11.292 1.00 78.94 99 ASN A O 1
ATOM 777 N N . GLY A 1 100 ? -3.268 12.901 -10.366 1.00 77.00 100 GLY A N 1
ATOM 778 C CA . GLY A 1 100 ? -2.016 12.411 -10.919 1.00 77.00 100 GLY A CA 1
ATOM 779 C C . GLY A 1 100 ? -2.055 12.286 -12.437 1.00 77.00 100 GLY A C 1
ATOM 780 O O . GLY A 1 100 ? -2.968 11.666 -12.977 1.00 77.00 100 GLY A O 1
ATOM 781 N N . ALA A 1 101 ? -1.054 12.838 -13.121 1.00 82.62 101 ALA A N 1
ATOM 782 C CA . ALA A 1 101 ? -0.885 12.668 -14.560 1.00 82.62 101 ALA A CA 1
ATOM 783 C C . ALA A 1 101 ? 0.262 11.684 -14.857 1.00 82.62 101 ALA A C 1
ATOM 785 O O . ALA A 1 101 ? 1.266 11.703 -14.136 1.00 82.62 101 ALA A O 1
ATOM 786 N N . PRO A 1 102 ? 0.154 10.868 -15.925 1.00 85.06 102 PRO A N 1
ATOM 787 C CA . PRO A 1 102 ? 1.270 10.064 -16.406 1.00 85.06 102 PRO A CA 1
ATOM 788 C C . PRO A 1 102 ? 2.474 10.950 -16.715 1.00 85.06 102 PRO A C 1
ATOM 790 O O . PRO A 1 102 ? 2.324 12.072 -17.209 1.00 85.06 102 PRO A O 1
ATOM 793 N N . LYS A 1 103 ? 3.680 10.444 -16.459 1.00 87.25 103 LYS A N 1
ATOM 794 C CA . LYS A 1 103 ? 4.905 11.180 -16.800 1.00 87.25 103 LYS A CA 1
ATOM 795 C C . LYS A 1 103 ? 5.173 11.136 -18.292 1.00 87.25 103 LYS A C 1
ATOM 797 O O . LYS A 1 103 ? 5.725 12.082 -18.854 1.00 87.25 103 LYS A O 1
ATOM 802 N N . HIS A 1 104 ? 4.824 10.018 -18.917 1.00 89.19 104 HIS A N 1
ATOM 803 C CA . HIS A 1 104 ? 5.052 9.768 -20.325 1.00 89.19 104 HIS A CA 1
ATOM 804 C C . HIS A 1 104 ? 3.736 9.835 -21.099 1.00 89.19 104 HIS A C 1
ATOM 806 O O . HIS A 1 104 ? 2.717 9.289 -20.686 1.00 89.19 104 HIS A O 1
ATOM 812 N N . LEU A 1 105 ? 3.776 10.471 -22.273 1.00 89.44 105 LEU A N 1
ATOM 813 C CA . LEU A 1 105 ? 2.639 10.486 -23.200 1.00 89.44 105 LEU A CA 1
ATOM 814 C C . LEU A 1 105 ? 2.371 9.097 -23.797 1.00 89.44 105 LEU A C 1
ATOM 816 O O . LEU A 1 105 ? 1.230 8.776 -24.114 1.00 89.44 105 LEU A O 1
ATOM 820 N N . SER A 1 106 ? 3.420 8.283 -23.967 1.00 93.12 106 SER A N 1
ATOM 821 C CA . SER A 1 106 ? 3.302 6.913 -24.470 1.00 93.12 106 SER A CA 1
ATOM 822 C C . SER A 1 106 ? 2.932 5.953 -23.333 1.00 93.12 106 SER A C 1
ATOM 824 O O . SER A 1 106 ? 3.729 5.793 -22.403 1.00 93.12 106 SER A O 1
ATOM 826 N N . PRO A 1 107 ? 1.790 5.239 -23.423 1.00 92.12 107 PRO A N 1
ATOM 827 C CA . PRO A 1 107 ? 1.405 4.249 -22.419 1.00 92.12 107 PRO A CA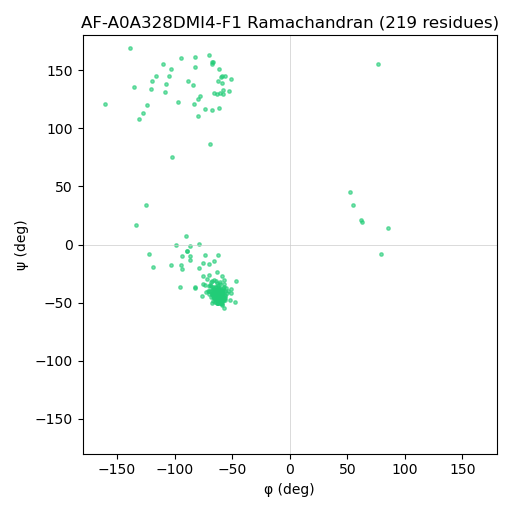 1
ATOM 828 C C . PRO A 1 107 ? 2.413 3.105 -22.286 1.00 92.12 107 PRO A C 1
ATOM 830 O O . PRO A 1 107 ? 2.587 2.554 -21.208 1.00 92.12 107 PRO A O 1
ATOM 833 N N . GLU A 1 108 ? 3.084 2.726 -23.374 1.00 94.88 108 GLU A N 1
ATOM 834 C CA . GLU A 1 108 ? 4.116 1.687 -23.343 1.00 94.88 108 GLU A CA 1
ATOM 835 C C . GLU A 1 108 ? 5.353 2.148 -22.574 1.00 94.88 108 GLU A C 1
ATOM 837 O O . GLU A 1 108 ? 5.840 1.432 -21.698 1.00 94.88 108 GLU A O 1
ATOM 842 N N . GLN A 1 109 ? 5.810 3.375 -22.835 1.00 95.19 109 GLN A N 1
ATOM 843 C CA . GLN A 1 109 ? 6.941 3.953 -22.116 1.00 95.19 109 GLN A CA 1
ATOM 844 C C . GLN A 1 109 ? 6.640 4.099 -20.621 1.00 95.19 109 GLN A C 1
ATOM 846 O O . GLN A 1 109 ? 7.501 3.795 -19.796 1.00 95.19 109 GLN A O 1
ATOM 851 N N . GLU A 1 110 ? 5.417 4.506 -20.272 1.00 93.25 110 GLU A N 1
ATOM 852 C CA . GLU A 1 110 ? 4.967 4.574 -18.882 1.00 93.25 110 GLU A CA 1
ATOM 853 C C . GLU A 1 110 ? 5.054 3.196 -18.213 1.00 93.25 110 GLU A C 1
ATOM 855 O O . GLU A 1 110 ? 5.740 3.061 -17.204 1.00 93.25 110 GLU A O 1
ATOM 860 N N . ARG A 1 111 ? 4.485 2.140 -18.813 1.00 94.88 111 ARG A N 1
ATOM 861 C CA . ARG A 1 111 ? 4.549 0.775 -18.253 1.00 94.88 111 ARG A CA 1
ATOM 862 C C . ARG A 1 111 ? 5.982 0.294 -18.019 1.00 94.88 111 ARG A C 1
ATOM 864 O O . ARG A 1 111 ? 6.282 -0.273 -16.966 1.00 94.88 111 ARG A O 1
ATOM 871 N N . HIS A 1 112 ? 6.881 0.536 -18.973 1.00 96.56 112 HIS A N 1
ATOM 872 C CA . HIS A 1 112 ? 8.293 0.179 -18.821 1.00 96.56 112 HIS A CA 1
ATOM 873 C C . HIS A 1 112 ? 8.979 0.979 -17.709 1.00 96.56 112 HIS A C 1
ATOM 875 O O . HIS A 1 112 ? 9.785 0.418 -16.963 1.00 96.56 112 HIS A O 1
ATOM 881 N N . SER A 1 113 ? 8.647 2.263 -17.567 1.00 95.62 113 SER A N 1
ATOM 882 C CA . SER A 1 113 ? 9.150 3.128 -16.495 1.00 95.62 113 SER A CA 1
ATOM 883 C C . SER A 1 113 ? 8.694 2.636 -15.114 1.00 95.62 113 SER A C 1
ATOM 885 O O . SER A 1 113 ? 9.509 2.505 -14.194 1.00 95.62 113 SER A O 1
ATOM 887 N N . GLN A 1 114 ? 7.420 2.250 -14.992 1.00 95.81 114 GLN A N 1
ATOM 888 C CA . GLN A 1 114 ? 6.840 1.681 -13.773 1.00 95.81 114 GLN A CA 1
ATOM 889 C C . GLN A 1 114 ? 7.520 0.356 -13.386 1.00 95.81 114 GLN A C 1
ATOM 891 O O . GLN A 1 114 ? 8.006 0.206 -12.261 1.00 95.81 114 GLN A O 1
ATOM 896 N N . PHE A 1 115 ? 7.680 -0.575 -14.337 1.00 97.56 115 PHE A N 1
ATOM 897 C CA . PHE A 1 115 ? 8.377 -1.843 -14.083 1.00 97.56 115 PHE A CA 1
ATOM 898 C C . PHE A 1 115 ? 9.859 -1.654 -13.733 1.00 97.56 115 PHE A C 1
ATOM 900 O O . PHE A 1 115 ? 10.378 -2.320 -12.838 1.00 97.56 115 PHE A O 1
ATOM 907 N N . SER A 1 116 ? 10.543 -0.722 -14.400 1.00 97.50 116 SER A N 1
ATOM 908 C CA . SER A 1 116 ? 11.947 -0.408 -14.110 1.00 97.50 116 SER A CA 1
ATOM 909 C C . SER A 1 116 ? 12.108 0.135 -12.689 1.00 97.50 116 SER A C 1
ATOM 911 O O . SER A 1 116 ? 13.015 -0.271 -11.959 1.00 97.50 116 SER A O 1
ATOM 913 N N . SER A 1 117 ? 11.179 0.993 -12.261 1.00 97.12 117 SER A N 1
ATOM 914 C CA . SER A 1 117 ? 11.139 1.532 -10.900 1.00 97.12 117 SER A CA 1
ATOM 915 C C . SER A 1 117 ? 10.864 0.430 -9.872 1.00 97.12 117 SER A C 1
ATOM 917 O O . SER A 1 117 ? 11.517 0.378 -8.829 1.00 97.12 117 SER A O 1
ATOM 919 N N . PHE A 1 118 ? 9.958 -0.506 -10.183 1.00 97.94 118 PHE A N 1
ATOM 920 C CA . PHE A 1 118 ? 9.698 -1.681 -9.349 1.00 97.94 118 PHE A CA 1
ATOM 921 C C . PHE A 1 118 ? 10.965 -2.529 -9.189 1.00 97.94 118 PHE A C 1
ATOM 923 O O . PHE A 1 118 ? 11.366 -2.851 -8.068 1.00 97.94 118 PHE A O 1
ATOM 930 N N . ALA A 1 119 ? 11.632 -2.848 -10.301 1.00 97.94 119 ALA A N 1
ATOM 931 C CA . ALA A 1 119 ? 12.833 -3.673 -10.310 1.00 97.94 119 ALA A CA 1
ATOM 932 C C . ALA A 1 119 ? 13.983 -3.040 -9.510 1.00 97.94 119 ALA A C 1
ATOM 934 O O . ALA A 1 119 ? 14.685 -3.761 -8.799 1.00 97.94 119 ALA A O 1
ATOM 935 N N . ALA A 1 120 ? 14.138 -1.714 -9.577 1.00 97.69 120 ALA A N 1
ATOM 936 C CA . ALA A 1 120 ? 15.147 -0.972 -8.822 1.00 97.69 120 ALA A CA 1
ATOM 937 C C . ALA A 1 120 ? 14.861 -0.933 -7.309 1.00 97.69 120 ALA A C 1
ATOM 939 O O . ALA A 1 120 ? 15.783 -0.986 -6.498 1.00 97.69 120 ALA A O 1
ATOM 940 N N . LEU A 1 121 ? 13.586 -0.855 -6.914 1.00 98.00 121 LEU A N 1
ATOM 941 C CA . LEU A 1 121 ? 13.188 -0.663 -5.516 1.00 98.00 121 LEU A CA 1
ATOM 942 C C . LEU A 1 121 ? 12.888 -1.970 -4.767 1.00 98.00 121 LEU A C 1
ATOM 944 O O . LEU A 1 121 ? 12.885 -1.976 -3.532 1.00 98.00 121 LEU A O 1
ATOM 948 N N . ARG A 1 122 ? 12.651 -3.094 -5.460 1.00 97.12 122 ARG A N 1
ATOM 949 C CA . ARG A 1 122 ? 12.226 -4.360 -4.826 1.00 97.12 122 ARG A CA 1
ATOM 950 C C . ARG A 1 122 ? 13.175 -4.843 -3.725 1.00 97.12 122 ARG A C 1
ATOM 952 O O . ARG A 1 122 ? 12.715 -5.319 -2.688 1.00 97.12 122 ARG A O 1
ATOM 959 N N . SER A 1 123 ? 14.484 -4.659 -3.898 1.00 96.75 123 SER A N 1
ATOM 960 C CA . SER A 1 123 ? 15.512 -5.091 -2.942 1.00 96.75 123 SER A CA 1
ATOM 961 C C . SER A 1 123 ? 15.853 -4.056 -1.868 1.00 96.75 123 SER A C 1
ATOM 963 O O . SER A 1 123 ? 16.587 -4.394 -0.948 1.00 96.75 123 SER A O 1
ATOM 965 N N . LEU A 1 124 ? 15.300 -2.837 -1.931 1.00 97.56 124 LEU A N 1
ATOM 966 C CA . LEU A 1 124 ? 15.634 -1.756 -0.998 1.00 97.56 124 LEU A CA 1
ATOM 967 C C . LEU A 1 124 ? 15.282 -2.121 0.451 1.00 97.56 124 LEU A C 1
ATOM 969 O O . LEU A 1 124 ? 14.113 -2.317 0.787 1.00 97.56 124 LEU A O 1
ATOM 973 N N . SER A 1 125 ? 16.275 -2.197 1.325 1.00 97.25 125 SER A N 1
ATOM 974 C CA . SER A 1 125 ? 16.107 -2.577 2.727 1.00 97.25 125 SER A CA 1
ATOM 975 C C . SER A 1 125 ? 15.949 -1.372 3.659 1.00 97.25 125 SER A C 1
ATOM 977 O O . SER A 1 125 ? 16.363 -0.253 3.358 1.00 97.25 125 SER A O 1
ATOM 979 N N . TRP A 1 126 ? 15.400 -1.614 4.854 1.00 96.94 126 TRP A N 1
ATOM 980 C CA . TRP A 1 126 ? 15.348 -0.602 5.915 1.00 96.94 126 TRP A CA 1
ATOM 981 C C . T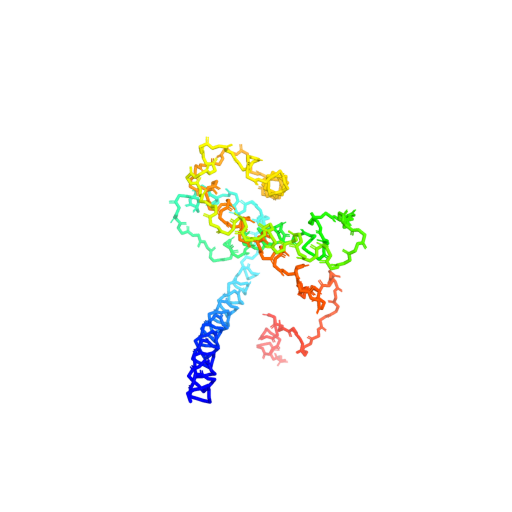RP A 1 126 ? 16.744 -0.087 6.298 1.00 96.94 126 TRP A C 1
ATOM 983 O O . TRP A 1 126 ? 16.934 1.113 6.458 1.00 96.94 126 TRP A O 1
ATOM 993 N N . ASN A 1 127 ? 17.744 -0.972 6.362 1.00 97.31 127 ASN A N 1
ATOM 994 C CA . ASN A 1 127 ? 19.122 -0.607 6.704 1.00 97.31 127 ASN A CA 1
ATOM 995 C C . ASN A 1 127 ? 19.750 0.363 5.691 1.00 97.31 127 ASN A C 1
ATOM 997 O O . ASN A 1 127 ? 20.548 1.224 6.058 1.00 97.31 127 ASN A O 1
ATOM 1001 N N . GLU A 1 128 ? 19.413 0.222 4.412 1.00 97.00 128 GLU A N 1
ATOM 1002 C CA . GLU A 1 128 ? 19.853 1.130 3.350 1.00 97.00 128 GLU A CA 1
ATOM 1003 C C . GLU A 1 128 ? 19.178 2.498 3.450 1.00 97.00 128 GLU A C 1
ATOM 1005 O O . GLU A 1 128 ? 19.837 3.529 3.276 1.00 97.00 128 GLU A O 1
ATOM 1010 N N . VAL A 1 129 ? 17.884 2.506 3.776 1.00 96.81 129 VAL A N 1
ATOM 1011 C CA . VAL A 1 129 ? 17.101 3.726 3.997 1.00 96.81 129 VAL A CA 1
ATOM 1012 C C . VAL A 1 129 ? 17.563 4.473 5.241 1.00 96.81 129 VAL A C 1
ATOM 1014 O O . VAL A 1 129 ? 17.741 5.683 5.167 1.00 96.81 129 VAL A O 1
ATOM 1017 N N . LEU A 1 130 ? 17.848 3.785 6.346 1.00 95.50 130 LEU A N 1
ATOM 1018 C CA . LEU A 1 130 ? 18.398 4.411 7.551 1.00 95.50 130 LEU A CA 1
ATOM 1019 C C . LEU A 1 130 ? 19.716 5.151 7.281 1.00 95.50 130 LEU A C 1
ATOM 1021 O O . LEU A 1 130 ? 19.982 6.179 7.894 1.00 95.50 130 LEU A O 1
ATOM 1025 N N . LYS A 1 131 ? 20.545 4.642 6.360 1.00 96.44 131 LYS A N 1
ATOM 1026 C CA . LYS A 1 131 ? 21.862 5.222 6.048 1.00 96.44 131 LYS A CA 1
ATOM 1027 C C . LYS A 1 131 ? 21.807 6.402 5.080 1.00 96.44 131 LYS A C 1
ATOM 1029 O O . LYS A 1 131 ? 22.632 7.302 5.200 1.00 96.44 131 LYS A O 1
ATOM 1034 N N . ARG A 1 132 ? 20.921 6.368 4.076 1.00 97.06 132 ARG A N 1
ATOM 1035 C CA . ARG A 1 132 ? 20.916 7.350 2.966 1.00 97.06 132 ARG A CA 1
ATOM 1036 C C . ARG A 1 132 ? 19.607 8.125 2.804 1.00 97.06 132 ARG A C 1
ATOM 1038 O O . ARG A 1 132 ? 19.562 9.072 2.024 1.00 97.06 132 ARG A O 1
ATOM 1045 N N . GLY A 1 133 ? 18.561 7.752 3.536 1.00 95.88 133 GLY A N 1
ATOM 1046 C CA . GLY A 1 133 ? 17.204 8.260 3.357 1.00 95.88 133 GLY A CA 1
ATOM 1047 C C . GLY A 1 133 ? 16.504 7.630 2.149 1.00 95.88 133 GLY A C 1
ATOM 1048 O O . GLY A 1 133 ? 17.137 7.187 1.193 1.00 95.88 133 GLY A O 1
ATOM 1049 N N . THR A 1 134 ? 15.171 7.603 2.169 1.00 97.00 134 THR A N 1
ATOM 1050 C CA . THR A 1 134 ? 14.336 7.113 1.054 1.00 97.00 134 THR A CA 1
ATOM 1051 C C . THR A 1 134 ? 14.532 7.931 -0.217 1.00 97.00 134 THR A C 1
ATOM 1053 O O . THR A 1 134 ? 14.644 7.359 -1.302 1.00 97.00 134 THR A O 1
ATOM 1056 N N . LYS A 1 135 ? 14.641 9.259 -0.079 1.00 97.38 135 LYS A N 1
ATOM 1057 C CA . LYS A 1 135 ? 14.805 10.195 -1.199 1.00 97.38 135 LYS A CA 1
ATOM 1058 C C . LYS A 1 135 ? 16.029 9.890 -2.068 1.00 97.38 135 LYS A C 1
ATOM 1060 O O . LYS A 1 135 ? 15.976 10.120 -3.269 1.00 97.38 135 LYS A O 1
ATOM 1065 N N . TYR A 1 136 ? 17.097 9.334 -1.485 1.00 97.62 136 TYR A N 1
ATOM 1066 C CA . TYR A 1 136 ? 18.291 8.931 -2.233 1.00 97.62 136 TYR A CA 1
ATOM 1067 C C . TYR A 1 136 ? 17.988 7.868 -3.302 1.00 97.62 136 TYR A C 1
ATOM 1069 O O . TYR A 1 136 ? 18.605 7.877 -4.362 1.00 97.62 136 TYR A O 1
ATOM 1077 N N . TYR A 1 137 ? 17.038 6.968 -3.033 1.00 97.31 137 TYR A N 1
ATOM 1078 C CA . TYR A 1 137 ? 16.680 5.872 -3.938 1.00 97.31 137 TYR A CA 1
ATOM 1079 C C . TYR A 1 137 ? 15.495 6.220 -4.842 1.00 97.31 137 TYR A C 1
ATOM 1081 O O . TYR A 1 137 ? 15.452 5.792 -5.991 1.00 97.31 137 TYR A O 1
ATOM 1089 N N . SER A 1 138 ? 14.515 6.970 -4.330 1.00 97.12 138 SER A N 1
ATOM 1090 C CA . SER A 1 138 ? 13.377 7.450 -5.114 1.00 97.12 138 SER A CA 1
ATOM 1091 C C . SER A 1 138 ? 12.704 8.633 -4.422 1.00 97.12 138 SER A C 1
ATOM 1093 O O . SER A 1 138 ? 12.201 8.520 -3.300 1.00 97.12 138 SER A O 1
ATOM 1095 N N . GLU A 1 139 ? 12.651 9.774 -5.112 1.00 95.75 139 GLU A N 1
ATOM 1096 C CA . GLU A 1 139 ? 11.933 10.954 -4.619 1.00 95.75 139 GLU A CA 1
ATOM 1097 C C . GLU A 1 139 ? 10.424 10.708 -4.500 1.00 95.75 139 GLU A C 1
ATOM 1099 O O . GLU A 1 139 ? 9.771 11.261 -3.619 1.00 95.75 139 GLU A O 1
ATOM 1104 N N . GLU A 1 140 ? 9.866 9.861 -5.361 1.00 94.62 140 GLU A N 1
ATOM 1105 C CA . GLU A 1 140 ? 8.433 9.570 -5.387 1.00 94.62 140 GLU A CA 1
ATOM 1106 C C . GLU A 1 140 ? 8.016 8.650 -4.257 1.00 94.62 140 GLU A C 1
ATOM 1108 O O . GLU A 1 140 ? 7.052 8.958 -3.562 1.00 94.62 140 GLU A O 1
ATOM 1113 N N . LEU A 1 141 ? 8.795 7.593 -4.004 1.00 96.62 141 LEU A N 1
ATOM 1114 C CA . LEU A 1 141 ? 8.601 6.756 -2.826 1.00 96.62 141 LEU A CA 1
ATOM 1115 C C . LEU A 1 141 ? 8.748 7.588 -1.547 1.00 96.62 141 LEU A C 1
ATOM 1117 O O . LEU A 1 141 ? 7.975 7.407 -0.612 1.00 96.62 141 LEU A O 1
ATOM 1121 N N . SER A 1 142 ? 9.713 8.516 -1.499 1.00 97.25 142 SER A N 1
ATOM 1122 C CA . SER A 1 142 ? 9.856 9.421 -0.354 1.00 97.25 142 SER A CA 1
ATOM 1123 C C . SER A 1 142 ? 8.600 10.265 -0.153 1.00 97.25 142 SER A C 1
ATOM 1125 O O . SER A 1 142 ? 8.044 10.264 0.939 1.00 97.25 142 SER A O 1
ATOM 1127 N N . ARG A 1 143 ? 8.107 10.918 -1.214 1.00 95.81 143 ARG A N 1
ATOM 1128 C CA . ARG A 1 143 ? 6.894 11.745 -1.161 1.00 95.81 143 ARG A CA 1
ATOM 1129 C C . ARG A 1 143 ? 5.666 10.933 -0.749 1.00 95.81 143 ARG A C 1
ATOM 1131 O O . ARG A 1 143 ? 4.875 11.404 0.063 1.00 95.81 143 ARG A O 1
ATOM 1138 N N . PHE A 1 144 ? 5.528 9.719 -1.278 1.00 96.19 144 PHE A N 1
ATOM 1139 C CA . PHE A 1 144 ? 4.475 8.781 -0.898 1.00 96.19 144 PHE A CA 1
ATOM 1140 C C . PHE A 1 144 ? 4.547 8.446 0.597 1.00 96.19 144 PHE A C 1
ATOM 1142 O O . PHE A 1 144 ? 3.555 8.599 1.306 1.00 96.19 144 PHE A O 1
ATOM 1149 N N . CYS A 1 145 ? 5.722 8.062 1.104 1.00 97.06 145 CYS A N 1
ATOM 1150 C CA . CYS A 1 145 ? 5.928 7.781 2.525 1.00 97.06 145 CYS A CA 1
ATOM 1151 C C . CYS A 1 145 ? 5.585 8.989 3.407 1.00 97.06 145 CYS A C 1
ATOM 1153 O O . CYS A 1 145 ? 4.853 8.829 4.382 1.00 97.06 145 CYS A O 1
ATOM 1155 N N . ASP A 1 146 ? 6.055 10.186 3.052 1.00 96.06 146 ASP A N 1
ATOM 1156 C CA . ASP A 1 146 ? 5.802 11.411 3.818 1.00 96.06 146 ASP A CA 1
ATOM 1157 C C . ASP A 1 146 ? 4.300 11.736 3.863 1.00 96.06 146 ASP A C 1
ATOM 1159 O O . ASP A 1 146 ? 3.741 11.998 4.931 1.00 96.06 146 ASP A O 1
ATOM 1163 N N . GLN A 1 147 ? 3.619 11.646 2.714 1.00 95.62 147 GLN A N 1
ATOM 1164 C CA . GLN A 1 147 ? 2.179 11.876 2.612 1.00 95.62 147 GLN A CA 1
ATOM 1165 C C . GLN A 1 147 ? 1.392 10.855 3.439 1.00 95.62 147 GLN A C 1
ATOM 1167 O O . GLN A 1 147 ? 0.557 11.240 4.255 1.00 95.62 147 GLN A O 1
ATOM 1172 N N . LYS A 1 148 ? 1.670 9.556 3.275 1.00 96.12 148 LYS A N 1
ATOM 1173 C CA . LYS A 1 148 ? 0.935 8.499 3.981 1.00 96.12 148 LYS A CA 1
ATOM 1174 C C . LYS A 1 148 ? 1.193 8.520 5.484 1.00 96.12 148 LYS A C 1
ATOM 1176 O O . LYS A 1 148 ? 0.255 8.339 6.256 1.00 96.12 148 LYS A O 1
ATOM 1181 N N . MET A 1 149 ? 2.427 8.785 5.913 1.00 95.75 149 MET A N 1
ATOM 1182 C CA . MET A 1 149 ? 2.748 8.943 7.331 1.00 95.75 149 MET A CA 1
ATOM 1183 C C . MET A 1 149 ? 1.979 10.123 7.932 1.00 95.75 149 MET A C 1
ATOM 1185 O O . MET A 1 149 ? 1.344 9.963 8.975 1.00 95.75 149 MET A O 1
ATOM 1189 N N . SER A 1 150 ? 1.973 11.272 7.248 1.00 95.31 150 SER A N 1
ATOM 1190 C CA . SER A 1 150 ? 1.206 12.451 7.661 1.00 95.31 150 SER A CA 1
ATOM 1191 C C . SER A 1 150 ? -0.290 12.136 7.785 1.00 95.31 150 SER A C 1
ATOM 1193 O O . SER A 1 150 ? -0.882 12.378 8.838 1.00 95.31 150 SER A O 1
ATOM 1195 N N . SER A 1 151 ? -0.886 11.487 6.777 1.00 95.75 151 SER A N 1
ATOM 1196 C CA . SER A 1 151 ? -2.298 11.088 6.804 1.00 95.75 151 SER A CA 1
ATOM 1197 C C . SER A 1 151 ? -2.626 10.144 7.967 1.00 95.75 151 SER A C 1
ATOM 1199 O O . SER A 1 151 ? -3.636 10.348 8.640 1.00 95.75 151 SER A O 1
ATOM 1201 N N . ILE A 1 152 ? -1.770 9.158 8.272 1.00 94.94 152 ILE A N 1
ATOM 1202 C CA . ILE A 1 152 ? -1.964 8.256 9.424 1.00 94.94 152 ILE A CA 1
ATOM 1203 C C . ILE A 1 152 ? -1.898 9.041 10.739 1.00 94.94 152 ILE A C 1
ATOM 1205 O O . ILE A 1 152 ? -2.751 8.862 11.612 1.00 94.94 152 ILE A O 1
ATOM 1209 N N . ILE A 1 153 ? -0.904 9.923 10.888 1.00 93.56 153 ILE A N 1
ATOM 1210 C CA . ILE A 1 153 ? -0.744 10.767 12.080 1.00 93.56 153 ILE A CA 1
ATOM 1211 C C . ILE A 1 153 ? -1.993 11.628 12.291 1.00 93.56 153 ILE A C 1
ATOM 1213 O O . ILE A 1 153 ? -2.508 11.692 13.410 1.00 93.56 153 ILE A O 1
ATOM 1217 N N . THR A 1 154 ? -2.519 12.239 11.228 1.00 94.31 154 THR A N 1
ATOM 1218 C CA . THR A 1 154 ? -3.748 13.036 11.278 1.00 94.31 154 THR A CA 1
ATOM 1219 C C . THR A 1 154 ? -4.970 12.183 11.618 1.00 94.31 154 THR A C 1
ATOM 1221 O O . THR A 1 154 ? -5.710 12.537 12.538 1.00 94.31 154 THR A O 1
ATOM 1224 N N . ALA A 1 155 ? -5.168 11.050 10.939 1.00 93.31 155 ALA A N 1
ATOM 1225 C CA . ALA A 1 1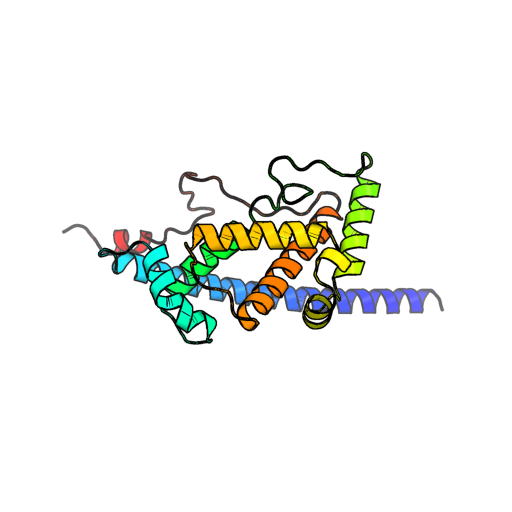55 ? -6.322 10.170 11.139 1.00 93.31 155 ALA A CA 1
ATOM 1226 C C . ALA A 1 155 ? -6.388 9.615 12.570 1.00 93.31 155 ALA A C 1
ATOM 1228 O O . ALA A 1 155 ? -7.459 9.558 13.179 1.00 93.31 155 ALA A O 1
ATOM 1229 N N . LEU A 1 156 ? -5.232 9.262 13.137 1.00 91.19 156 LEU A N 1
ATOM 1230 C CA . LEU A 1 156 ? -5.128 8.754 14.502 1.00 91.19 156 LEU A CA 1
ATOM 1231 C C . LEU A 1 156 ? -4.991 9.863 15.550 1.00 91.19 156 LEU A C 1
ATOM 1233 O O . LEU A 1 156 ? -5.106 9.579 16.736 1.00 91.19 156 LEU A O 1
ATOM 1237 N N . LYS A 1 157 ? -4.782 11.129 15.165 1.00 89.62 157 LYS A N 1
ATOM 1238 C CA . LYS A 1 157 ? -4.415 12.220 16.093 1.00 89.62 157 LYS A CA 1
ATOM 1239 C C . LYS A 1 157 ? -3.201 11.836 16.953 1.00 89.62 157 LYS A C 1
ATOM 1241 O O . LYS A 1 157 ? -3.207 11.975 18.180 1.00 89.62 157 LYS A O 1
ATOM 1246 N N . TRP A 1 158 ? -2.186 11.273 16.302 1.00 87.50 158 TRP A N 1
ATOM 1247 C CA . TRP A 1 158 ? -1.011 10.719 16.960 1.00 87.50 158 TRP A CA 1
ATOM 1248 C C . TRP A 1 158 ? -0.028 11.827 17.349 1.00 87.50 158 TRP A C 1
ATOM 1250 O O . TRP A 1 158 ? 0.648 12.396 16.502 1.00 87.50 158 TRP A O 1
ATOM 1260 N N . ASN A 1 159 ? 0.119 12.090 18.647 1.00 83.62 159 ASN A N 1
ATOM 1261 C CA . ASN A 1 159 ? 0.925 13.223 19.130 1.00 83.62 159 ASN A CA 1
ATOM 1262 C C . ASN A 1 159 ? 2.353 12.853 19.576 1.00 83.62 159 ASN A C 1
ATOM 1264 O O . ASN A 1 159 ? 3.096 13.711 20.044 1.00 83.62 159 ASN A O 1
ATOM 1268 N N . ARG A 1 160 ? 2.739 11.573 19.504 1.00 84.75 160 ARG A N 1
ATOM 1269 C CA . ARG A 1 160 ? 4.062 11.080 19.929 1.00 84.75 160 ARG A CA 1
ATOM 1270 C C . ARG A 1 160 ? 4.979 10.800 18.740 1.00 84.75 160 ARG A C 1
ATOM 1272 O O . ARG A 1 160 ? 4.514 10.384 17.685 1.00 84.75 160 ARG A O 1
ATOM 1279 N N . GLN A 1 161 ? 6.287 10.933 18.943 1.00 88.56 161 GLN A N 1
ATOM 1280 C CA . GLN A 1 161 ? 7.272 10.472 17.964 1.00 88.56 161 GLN A CA 1
ATOM 1281 C C . GLN A 1 161 ? 7.168 8.954 17.774 1.00 88.56 161 GLN A C 1
ATOM 1283 O O . GLN A 1 161 ? 6.931 8.213 18.732 1.00 88.56 161 GLN A O 1
ATOM 1288 N N . TRP A 1 162 ? 7.309 8.497 16.531 1.00 91.44 162 TRP A N 1
ATOM 1289 C CA . TRP A 1 162 ? 7.258 7.075 16.212 1.00 91.44 162 TRP A CA 1
ATOM 1290 C C . TRP A 1 162 ? 8.592 6.416 16.573 1.00 91.44 162 TRP A C 1
ATOM 1292 O O . TRP A 1 162 ? 9.637 6.903 16.139 1.00 91.44 162 TRP A O 1
ATOM 1302 N N . PRO A 1 163 ? 8.593 5.317 17.349 1.00 91.62 163 PRO A N 1
ATOM 1303 C CA . PRO A 1 163 ? 9.818 4.575 17.609 1.00 91.62 163 PRO A CA 1
ATOM 1304 C C . PRO A 1 163 ? 10.325 3.911 16.326 1.00 91.62 163 PRO A C 1
ATOM 1306 O O . PRO A 1 163 ? 9.549 3.617 15.416 1.00 91.62 163 PRO A O 1
ATOM 1309 N N . GLU A 1 164 ? 11.621 3.602 16.278 1.00 92.44 164 GLU A N 1
ATOM 1310 C CA . GLU A 1 164 ? 12.271 3.036 15.088 1.00 92.44 164 GLU A CA 1
ATOM 1311 C C . GLU A 1 164 ? 11.573 1.773 14.567 1.00 92.44 164 GLU A C 1
ATOM 1313 O O . GLU A 1 164 ? 11.363 1.641 13.367 1.00 92.44 164 GLU A O 1
ATOM 1318 N N . ARG A 1 165 ? 11.121 0.883 15.462 1.00 91.75 165 ARG A N 1
ATOM 1319 C CA . ARG A 1 165 ? 10.375 -0.328 15.078 1.00 91.75 165 ARG A CA 1
ATOM 1320 C C . ARG A 1 165 ? 9.096 -0.012 14.301 1.00 91.75 165 ARG A C 1
ATOM 1322 O O . ARG A 1 165 ? 8.775 -0.710 13.343 1.00 91.75 165 ARG A O 1
ATOM 1329 N N . LEU A 1 166 ? 8.376 1.039 14.697 1.00 92.62 166 LEU A N 1
ATOM 1330 C CA . LEU A 1 166 ? 7.165 1.472 14.003 1.00 92.62 166 LEU A CA 1
ATOM 1331 C C . LEU A 1 166 ? 7.506 2.131 12.666 1.00 92.62 166 LEU A C 1
ATOM 1333 O O . LEU A 1 166 ? 6.838 1.856 11.677 1.00 92.62 166 LEU A O 1
ATOM 1337 N N . LEU A 1 167 ? 8.560 2.952 12.620 1.00 94.94 167 LEU A N 1
ATOM 1338 C CA . LEU A 1 167 ? 9.051 3.545 11.373 1.00 94.94 167 LEU A CA 1
ATOM 1339 C C . LEU A 1 167 ? 9.475 2.466 10.369 1.00 94.94 167 LEU A C 1
ATOM 1341 O O . LEU A 1 167 ? 9.115 2.543 9.197 1.00 94.94 167 LEU A O 1
ATOM 1345 N N . GLN A 1 168 ? 10.166 1.427 10.838 1.00 95.62 168 GLN A N 1
ATOM 1346 C CA . GLN A 1 168 ? 10.547 0.271 10.038 1.00 95.62 168 GLN A CA 1
ATOM 1347 C C . GLN A 1 168 ? 9.317 -0.481 9.522 1.00 95.62 168 GLN A C 1
ATOM 1349 O O . GLN A 1 168 ? 9.229 -0.755 8.326 1.00 95.62 168 GLN A O 1
ATOM 1354 N N . ALA A 1 169 ? 8.360 -0.804 10.399 1.00 94.81 169 ALA A N 1
ATOM 1355 C CA . ALA A 1 169 ? 7.134 -1.501 10.015 1.00 94.81 169 ALA A CA 1
ATOM 1356 C C . ALA A 1 169 ? 6.314 -0.690 8.998 1.00 94.81 169 ALA A C 1
ATOM 1358 O O . ALA A 1 169 ? 5.863 -1.234 7.989 1.00 94.81 169 ALA A O 1
ATOM 1359 N N . PHE A 1 170 ? 6.189 0.621 9.223 1.00 96.50 170 PHE A N 1
ATOM 1360 C CA . PHE A 1 170 ? 5.565 1.544 8.283 1.00 96.50 170 PHE A CA 1
ATOM 1361 C C . PHE A 1 170 ? 6.285 1.535 6.938 1.00 96.50 170 PHE A C 1
ATOM 1363 O O . PHE A 1 170 ? 5.635 1.351 5.915 1.00 96.50 170 PHE A O 1
ATOM 1370 N N . PHE A 1 171 ? 7.612 1.692 6.925 1.00 97.62 171 PHE A N 1
ATOM 1371 C CA . PHE A 1 171 ? 8.378 1.725 5.684 1.00 97.62 171 PHE A CA 1
ATOM 1372 C C . PHE A 1 171 ? 8.227 0.425 4.895 1.00 97.62 171 PHE A C 1
ATOM 1374 O O . PHE A 1 171 ? 8.008 0.474 3.689 1.00 97.62 171 PHE A O 1
ATOM 1381 N N . VAL A 1 172 ? 8.304 -0.732 5.559 1.00 96.88 172 VAL A N 1
ATOM 1382 C CA . VAL A 1 172 ? 8.102 -2.032 4.906 1.00 96.88 172 VAL A CA 1
ATOM 1383 C C . VAL A 1 172 ? 6.714 -2.098 4.268 1.00 96.88 172 VAL A C 1
ATOM 1385 O O . VAL A 1 172 ? 6.609 -2.434 3.090 1.00 96.88 172 VAL A O 1
ATOM 1388 N N . CYS A 1 173 ? 5.666 -1.712 5.000 1.00 96.88 173 CYS A N 1
ATOM 1389 C CA . CYS A 1 173 ? 4.295 -1.7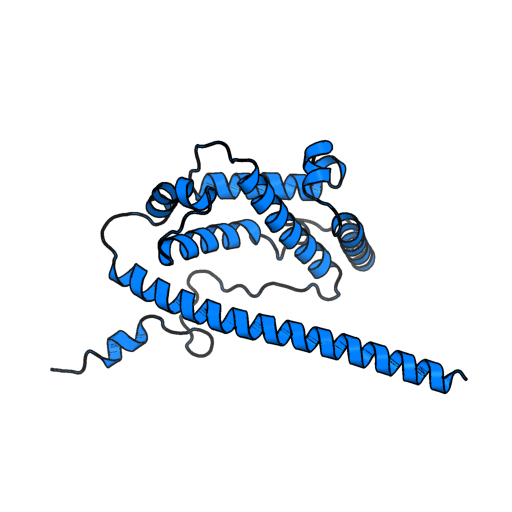09 4.492 1.00 96.88 173 CYS A CA 1
ATOM 1390 C C . CYS A 1 173 ? 4.109 -0.733 3.314 1.00 96.88 173 CYS A C 1
ATOM 1392 O O . CYS A 1 173 ? 3.650 -1.124 2.241 1.00 96.88 173 CYS A O 1
ATOM 1394 N N . ALA A 1 174 ? 4.544 0.518 3.478 1.00 97.75 174 ALA A N 1
ATOM 1395 C CA . ALA A 1 174 ? 4.468 1.558 2.458 1.00 97.75 174 ALA A CA 1
ATOM 1396 C C . ALA A 1 174 ? 5.241 1.163 1.190 1.00 97.75 174 ALA A C 1
ATOM 1398 O O . ALA A 1 174 ? 4.714 1.275 0.086 1.00 97.75 174 ALA A O 1
ATOM 1399 N N . LYS A 1 175 ? 6.457 0.622 1.337 1.00 97.62 175 LYS A N 1
ATOM 1400 C CA . LYS A 1 175 ? 7.252 0.096 0.223 1.00 97.62 175 LYS A CA 1
ATOM 1401 C C . LYS A 1 175 ? 6.513 -1.034 -0.495 1.00 97.62 175 LYS A C 1
ATOM 1403 O O . LYS A 1 175 ? 6.482 -1.033 -1.720 1.00 97.62 175 LYS A O 1
ATOM 1408 N N . CYS A 1 176 ? 5.930 -1.994 0.224 1.00 97.44 176 CYS A N 1
ATOM 1409 C CA . CYS A 1 176 ? 5.180 -3.089 -0.396 1.00 97.44 176 CYS A CA 1
ATOM 1410 C C . CYS A 1 176 ? 4.005 -2.577 -1.238 1.00 97.44 176 CYS A C 1
ATOM 1412 O O . CYS A 1 176 ? 3.821 -3.039 -2.361 1.00 97.44 176 CYS A O 1
ATOM 1414 N N . ILE A 1 177 ? 3.255 -1.598 -0.733 1.00 96.88 177 ILE A N 1
ATOM 1415 C CA . ILE A 1 177 ? 2.112 -1.008 -1.445 1.00 96.88 177 ILE A CA 1
ATOM 1416 C C . ILE A 1 177 ? 2.571 -0.173 -2.643 1.00 96.88 177 ILE A C 1
ATOM 1418 O O . ILE A 1 177 ? 1.987 -0.272 -3.719 1.00 96.88 177 ILE A O 1
ATOM 1422 N N . TRP A 1 178 ? 3.659 0.583 -2.494 1.00 97.56 178 TRP A N 1
ATOM 1423 C CA . TRP A 1 178 ? 4.276 1.309 -3.601 1.00 97.56 178 TRP A CA 1
ATOM 1424 C C . TRP A 1 178 ? 4.732 0.360 -4.715 1.00 97.56 178 TRP A C 1
ATOM 1426 O O . TRP A 1 178 ? 4.407 0.560 -5.877 1.00 97.56 178 TRP A O 1
ATOM 1436 N N . LEU A 1 179 ? 5.432 -0.724 -4.370 1.00 97.75 179 LEU A N 1
ATOM 1437 C CA . LEU A 1 179 ? 5.855 -1.735 -5.342 1.00 97.75 179 LEU A CA 1
ATOM 1438 C C . LEU A 1 179 ? 4.666 -2.422 -6.019 1.00 97.75 179 LEU A C 1
ATOM 1440 O O . LEU A 1 179 ? 4.719 -2.669 -7.221 1.00 97.75 179 LEU A O 1
ATOM 1444 N N . LEU A 1 180 ? 3.606 -2.720 -5.263 1.00 96.25 180 LEU A N 1
ATOM 1445 C CA . LEU A 1 180 ? 2.377 -3.289 -5.808 1.00 96.25 180 LEU A CA 1
ATOM 1446 C C . LEU A 1 180 ? 1.751 -2.357 -6.849 1.00 96.25 180 LEU A C 1
ATOM 1448 O O . LEU A 1 180 ? 1.316 -2.829 -7.891 1.00 96.25 180 LEU A O 1
ATOM 1452 N N . HIS A 1 181 ? 1.739 -1.052 -6.594 1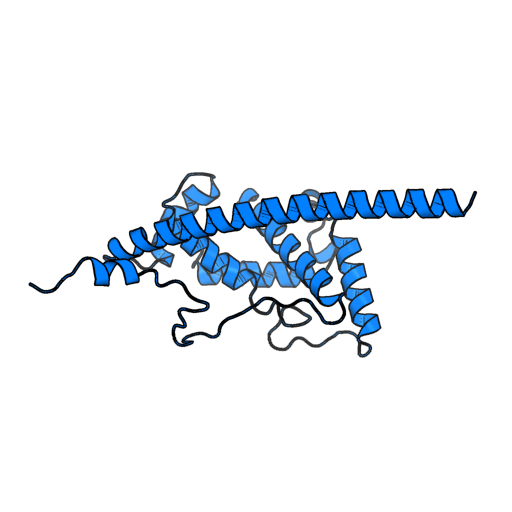.00 96.50 181 HIS A N 1
ATOM 1453 C CA . HIS A 1 181 ? 1.237 -0.051 -7.533 1.00 96.50 181 HIS A CA 1
ATOM 1454 C C . HIS A 1 181 ? 2.094 0.068 -8.791 1.00 96.50 181 HIS A C 1
ATOM 1456 O O . HIS A 1 181 ? 1.560 -0.040 -9.891 1.00 96.50 181 HIS A O 1
ATOM 1462 N N . LEU A 1 182 ? 3.419 0.178 -8.647 1.00 96.69 182 LEU A N 1
ATOM 1463 C CA . LEU A 1 182 ? 4.335 0.185 -9.794 1.00 96.69 182 LEU A CA 1
ATOM 1464 C C . LEU A 1 182 ? 4.120 -1.051 -10.682 1.00 96.69 182 LEU A C 1
ATOM 1466 O O . LEU A 1 182 ? 4.104 -0.960 -11.907 1.00 96.69 182 LEU A O 1
ATOM 1470 N N . LEU A 1 183 ? 3.928 -2.218 -10.062 1.00 96.38 183 LEU A N 1
ATOM 1471 C CA . LEU A 1 183 ? 3.653 -3.454 -10.783 1.00 96.38 183 LEU A CA 1
ATOM 1472 C C . LEU A 1 183 ? 2.252 -3.448 -11.411 1.00 96.38 183 LEU A C 1
ATOM 1474 O O . LEU A 1 183 ? 2.094 -3.831 -12.561 1.00 96.38 183 LEU A O 1
ATOM 1478 N N . ALA A 1 184 ? 1.232 -2.976 -10.697 1.00 95.50 184 ALA A N 1
ATOM 1479 C CA . ALA A 1 184 ? -0.128 -2.871 -11.213 1.00 95.50 184 ALA A CA 1
ATOM 1480 C C . ALA A 1 184 ? -0.204 -2.001 -12.479 1.00 95.50 184 ALA A C 1
ATOM 1482 O O . ALA A 1 184 ? -0.894 -2.369 -13.430 1.00 95.50 184 ALA A O 1
ATOM 1483 N N . PHE A 1 185 ? 0.548 -0.898 -12.517 1.00 95.00 185 PHE A N 1
ATOM 1484 C CA . PHE A 1 185 ? 0.619 0.029 -13.649 1.00 95.00 185 PHE A CA 1
ATOM 1485 C C . PHE A 1 185 ? 1.643 -0.354 -14.723 1.00 95.00 185 PHE A C 1
ATOM 1487 O O . PHE A 1 185 ? 1.729 0.333 -15.740 1.00 95.00 185 PHE A O 1
ATOM 1494 N N . SER A 1 186 ? 2.392 -1.450 -14.561 1.00 96.00 186 SER A N 1
ATOM 1495 C CA . SER A 1 186 ? 3.217 -1.997 -15.644 1.00 96.00 186 SER A CA 1
ATOM 1496 C C . SER A 1 186 ? 2.455 -2.955 -16.566 1.00 96.00 186 SER A C 1
ATOM 1498 O O . SER A 1 186 ? 2.934 -3.259 -17.662 1.00 96.00 186 SER A O 1
ATOM 1500 N N . PHE A 1 187 ? 1.261 -3.403 -16.165 1.00 94.19 187 PHE A N 1
ATOM 1501 C CA . PHE A 1 187 ? 0.381 -4.241 -16.980 1.00 94.19 187 PHE A CA 1
ATOM 1502 C C . PHE A 1 187 ? -0.462 -3.430 -17.975 1.00 94.19 187 PHE A C 1
ATOM 1504 O O . PHE A 1 187 ? -0.639 -2.217 -17.855 1.00 94.19 187 PHE A O 1
ATOM 1511 N N . CYS A 1 188 ? -0.990 -4.120 -18.988 1.00 92.12 188 CYS A N 1
ATOM 1512 C CA . CYS A 1 188 ? -1.936 -3.572 -19.955 1.00 92.12 188 CYS A CA 1
ATOM 1513 C C . CYS A 1 188 ? -3.137 -4.531 -20.089 1.00 92.12 188 CYS A C 1
ATOM 1515 O O . CYS A 1 188 ? -2.962 -5.602 -20.675 1.00 92.12 188 CYS A O 1
ATOM 1517 N N . PRO A 1 189 ? -4.332 -4.184 -19.570 1.00 90.94 189 PRO A N 1
ATOM 1518 C CA . PRO A 1 189 ? -4.652 -2.975 -18.797 1.00 90.94 189 PRO A CA 1
ATOM 1519 C C . PRO A 1 189 ? -4.027 -2.981 -17.382 1.00 90.94 189 PRO A C 1
ATOM 1521 O O . PRO A 1 189 ? -3.638 -4.049 -16.905 1.00 90.94 189 PRO A O 1
ATOM 1524 N N . PRO A 1 190 ? -3.933 -1.820 -16.698 1.00 91.12 190 PRO A N 1
ATOM 1525 C CA . PRO A 1 190 ? -3.494 -1.767 -15.306 1.00 91.12 190 PRO A CA 1
ATOM 1526 C C . PRO A 1 190 ? -4.383 -2.601 -14.381 1.00 91.12 190 PRO A C 1
ATOM 1528 O O . PRO A 1 190 ? -5.602 -2.665 -14.560 1.00 91.12 190 PRO A O 1
ATOM 1531 N N . VAL A 1 191 ? -3.780 -3.212 -13.363 1.00 91.69 191 VAL A N 1
ATOM 1532 C CA . VAL A 1 191 ? -4.517 -3.958 -12.334 1.00 91.69 191 VAL A CA 1
ATOM 1533 C C . VAL A 1 191 ? -5.111 -2.974 -11.326 1.00 91.69 191 VAL A C 1
ATOM 1535 O O . VAL A 1 191 ? -4.392 -2.173 -10.737 1.00 91.69 191 VAL A O 1
ATOM 1538 N N . VAL A 1 192 ? -6.423 -3.034 -11.104 1.00 87.25 192 VAL A N 1
ATOM 1539 C CA . VAL A 1 192 ? -7.136 -2.112 -10.204 1.00 87.25 192 VAL A CA 1
ATOM 1540 C C . VAL A 1 192 ? -7.628 -2.816 -8.945 1.00 87.25 192 VAL A C 1
ATOM 1542 O O . VAL A 1 192 ? -7.860 -4.026 -8.939 1.00 87.25 192 VAL A O 1
ATOM 1545 N N . ILE A 1 193 ? -7.811 -2.045 -7.874 1.00 88.44 193 ILE A N 1
ATOM 1546 C CA . ILE A 1 193 ? -8.473 -2.521 -6.661 1.00 88.44 193 ILE A CA 1
ATOM 1547 C C . ILE A 1 193 ? -9.983 -2.372 -6.855 1.00 88.44 193 ILE A C 1
ATOM 1549 O O . ILE A 1 193 ? -10.471 -1.363 -7.362 1.00 88.44 193 ILE A O 1
ATOM 1553 N N . LEU A 1 194 ? -10.740 -3.387 -6.442 1.00 83.81 194 LEU A N 1
ATOM 1554 C CA . LEU A 1 194 ? -12.193 -3.297 -6.392 1.00 83.81 194 LEU A CA 1
ATOM 1555 C C . LEU A 1 194 ? -12.597 -2.400 -5.216 1.00 83.81 194 LEU A C 1
ATOM 1557 O O . LEU A 1 194 ? -12.365 -2.749 -4.057 1.00 83.81 194 LEU A O 1
ATOM 1561 N N . ARG A 1 195 ? -13.239 -1.268 -5.509 1.00 83.94 195 ARG A N 1
ATOM 1562 C CA . ARG A 1 195 ? -13.827 -0.383 -4.498 1.00 83.94 195 ARG A CA 1
ATOM 1563 C C . ARG A 1 195 ? -15.332 -0.302 -4.655 1.00 83.94 195 ARG A C 1
ATOM 1565 O O . ARG A 1 195 ? -15.859 -0.305 -5.763 1.00 83.94 195 ARG A O 1
ATOM 1572 N N . VAL A 1 196 ? -16.005 -0.199 -3.519 1.00 82.94 196 VAL A N 1
ATOM 1573 C CA . VAL A 1 196 ? -17.437 0.076 -3.441 1.00 82.94 196 VAL A CA 1
ATOM 1574 C C . VAL A 1 196 ? -17.594 1.501 -2.927 1.00 82.94 196 VAL A C 1
ATOM 1576 O O . VAL A 1 196 ? -16.934 1.874 -1.957 1.00 82.94 196 VAL A O 1
ATOM 1579 N N . GLU A 1 197 ? -18.428 2.296 -3.595 1.00 82.75 197 GLU A N 1
ATOM 1580 C CA . GLU A 1 197 ? -18.722 3.664 -3.166 1.00 82.75 197 GLU A CA 1
ATOM 1581 C C . GLU A 1 197 ? -19.369 3.693 -1.777 1.00 82.75 197 GLU A C 1
ATOM 1583 O O . GLU A 1 197 ? -20.077 2.768 -1.364 1.00 82.75 197 GLU A O 1
ATOM 1588 N N . GLU A 1 198 ? -19.148 4.788 -1.055 1.00 83.38 198 GLU A N 1
ATOM 1589 C CA . GLU A 1 198 ? -19.841 5.024 0.204 1.00 83.38 198 GLU A CA 1
ATOM 1590 C C . GLU A 1 198 ? -21.359 5.065 -0.019 1.00 83.38 198 GLU A C 1
ATOM 1592 O O . GLU A 1 198 ? -21.850 5.580 -1.022 1.00 83.38 198 GLU A O 1
ATOM 1597 N N . ASN A 1 199 ? -22.119 4.545 0.946 1.00 83.88 199 ASN A N 1
ATOM 1598 C CA . ASN A 1 199 ? -23.587 4.519 0.919 1.00 83.88 199 ASN A CA 1
ATOM 1599 C C . ASN A 1 199 ? -24.208 3.694 -0.226 1.00 83.88 199 ASN A C 1
ATOM 1601 O O . ASN A 1 199 ? -25.392 3.858 -0.532 1.00 83.88 199 ASN A O 1
ATOM 1605 N N . ARG A 1 200 ? -23.453 2.770 -0.840 1.00 87.62 200 ARG A N 1
ATOM 1606 C CA . ARG A 1 200 ? -24.018 1.789 -1.779 1.00 87.62 200 ARG A CA 1
ATOM 1607 C C . ARG A 1 200 ? -25.122 0.978 -1.059 1.00 87.62 200 ARG A C 1
ATOM 1609 O O . ARG A 1 200 ? -24.848 0.460 0.025 1.00 87.62 200 ARG A O 1
ATOM 1616 N N . PRO A 1 201 ? -26.348 0.830 -1.611 1.00 89.31 201 PRO A N 1
ATOM 1617 C CA . PRO A 1 201 ? -27.344 -0.094 -1.070 1.00 89.31 201 PRO A CA 1
ATOM 1618 C C . PRO A 1 201 ? -26.785 -1.503 -0.871 1.00 89.31 201 PRO A C 1
ATOM 1620 O O . PRO A 1 201 ? -26.008 -1.995 -1.692 1.00 89.31 201 PRO A O 1
ATOM 1623 N N . PHE A 1 202 ? -27.223 -2.139 0.215 1.00 86.88 202 PHE A N 1
ATOM 1624 C CA . PHE A 1 202 ? -26.891 -3.522 0.529 1.00 86.88 202 PHE A CA 1
ATOM 1625 C C . PHE A 1 202 ? -27.400 -4.463 -0.571 1.00 86.88 202 PHE A C 1
ATOM 1627 O O . PHE A 1 202 ? -28.573 -4.409 -0.941 1.00 86.88 202 PHE A O 1
ATOM 1634 N N . ASP A 1 203 ? -26.524 -5.341 -1.055 1.00 89.12 203 ASP A N 1
ATOM 1635 C CA . ASP A 1 203 ? -26.852 -6.390 -2.021 1.00 89.12 203 ASP A CA 1
ATOM 1636 C C . ASP A 1 203 ? -26.364 -7.737 -1.489 1.00 89.12 203 ASP A C 1
ATOM 1638 O O . ASP A 1 203 ? -25.160 -7.974 -1.391 1.00 89.12 203 ASP A O 1
ATOM 1642 N N . SER A 1 204 ? -27.295 -8.633 -1.163 1.00 88.69 204 SER A N 1
ATOM 1643 C CA . SER A 1 204 ? -26.985 -9.945 -0.588 1.00 88.69 204 SER A CA 1
ATOM 1644 C C . SER A 1 204 ? -26.226 -10.882 -1.530 1.00 88.69 204 SER A C 1
ATOM 1646 O O . SER A 1 204 ? -25.706 -11.892 -1.064 1.00 88.69 204 SER A O 1
ATOM 1648 N N . HIS A 1 205 ? -26.158 -10.591 -2.836 1.00 90.06 205 HIS A N 1
ATOM 1649 C CA . HIS A 1 205 ? -25.335 -11.373 -3.766 1.00 90.06 205 HIS A CA 1
ATOM 1650 C C . HIS A 1 205 ? -23.837 -11.128 -3.555 1.00 90.06 205 HIS A C 1
ATOM 1652 O O . HIS A 1 205 ? -23.032 -12.021 -3.809 1.00 90.06 205 HIS A O 1
ATOM 1658 N N . PHE A 1 206 ? -23.464 -9.931 -3.090 1.00 84.88 206 PHE A N 1
ATOM 1659 C CA . PHE A 1 206 ? -22.066 -9.510 -2.937 1.00 84.88 206 PHE A CA 1
ATOM 1660 C C . PHE A 1 206 ? -21.684 -9.185 -1.489 1.00 84.88 206 PHE A C 1
ATOM 1662 O O . PHE A 1 206 ? -20.501 -9.150 -1.154 1.00 84.88 206 PHE A O 1
ATOM 1669 N N . MET A 1 207 ? -22.665 -8.931 -0.622 1.00 86.19 207 MET A N 1
ATOM 1670 C CA . MET A 1 207 ? -22.471 -8.494 0.756 1.00 86.19 207 MET A CA 1
ATOM 1671 C C . MET A 1 207 ? -23.074 -9.490 1.739 1.00 86.19 207 MET A C 1
ATOM 1673 O O . MET A 1 207 ? -24.173 -10.008 1.558 1.00 86.19 207 MET A O 1
ATOM 1677 N N . ASN A 1 208 ? -22.361 -9.706 2.842 1.00 82.44 208 ASN A N 1
ATOM 1678 C CA . ASN A 1 208 ? -22.845 -10.515 3.949 1.00 82.44 208 ASN A CA 1
ATOM 1679 C C . ASN A 1 208 ? -23.439 -9.618 5.030 1.00 82.44 208 ASN A C 1
ATOM 1681 O O . ASN A 1 208 ? -22.735 -8.778 5.592 1.00 82.44 208 ASN A O 1
ATOM 1685 N N . ASP A 1 209 ? -24.708 -9.844 5.367 1.00 81.00 209 ASP A N 1
ATOM 1686 C CA . ASP A 1 209 ? -25.329 -9.154 6.489 1.00 81.00 209 ASP A CA 1
ATOM 1687 C C . ASP A 1 209 ? -24.689 -9.627 7.806 1.00 81.00 209 ASP A C 1
ATOM 1689 O O . ASP A 1 209 ? -24.763 -10.799 8.192 1.00 81.00 209 ASP A O 1
ATOM 1693 N N . VAL A 1 210 ? -24.022 -8.707 8.502 1.00 76.75 210 VAL A N 1
ATOM 1694 C CA . VAL A 1 210 ? -23.432 -8.961 9.825 1.00 76.75 210 VAL A CA 1
ATOM 1695 C C . VAL A 1 210 ? -24.522 -9.004 10.914 1.00 76.75 210 VAL A C 1
ATOM 1697 O O . VAL A 1 210 ? -24.281 -9.544 11.997 1.00 76.75 210 VAL A O 1
ATOM 1700 N N . PHE A 1 211 ? -25.729 -8.505 10.615 1.00 67.38 211 PHE A N 1
ATOM 1701 C CA . PHE A 1 211 ? -26.889 -8.383 11.503 1.00 67.38 211 PHE A CA 1
ATOM 1702 C C . PHE A 1 211 ? -27.983 -9.438 11.282 1.00 67.38 211 PHE A C 1
ATOM 1704 O O . PHE A 1 211 ? -28.802 -9.628 12.183 1.00 67.38 211 PHE A O 1
ATOM 1711 N N . GLY A 1 212 ? -28.007 -10.129 10.140 1.00 63.12 212 GLY A N 1
ATOM 1712 C CA . GLY A 1 212 ? -29.145 -10.955 9.705 1.00 63.12 212 GLY A CA 1
ATOM 1713 C C . GLY A 1 212 ? -29.542 -12.081 10.669 1.00 63.12 212 GLY A C 1
ATOM 1714 O O . GLY A 1 212 ? -30.718 -12.429 10.779 1.00 63.12 212 GLY A O 1
ATOM 1715 N N . ASP A 1 213 ? -28.596 -12.592 11.463 1.00 57.09 213 ASP A N 1
ATOM 1716 C CA . ASP A 1 213 ? -28.858 -13.615 12.490 1.00 57.09 213 ASP A CA 1
ATOM 1717 C C . ASP A 1 213 ? -29.664 -13.075 13.700 1.00 57.09 213 ASP A C 1
ATOM 1719 O O . ASP A 1 213 ? -30.259 -13.851 14.454 1.00 57.09 213 ASP A O 1
ATOM 1723 N N . ARG A 1 214 ? -29.746 -11.745 13.890 1.00 53.66 214 ARG A N 1
ATOM 1724 C CA . ARG A 1 214 ? -30.583 -11.116 14.935 1.00 53.66 214 ARG A CA 1
ATOM 1725 C C . ARG A 1 214 ? -32.071 -11.173 14.599 1.00 53.66 214 ARG A C 1
ATOM 1727 O O . ARG A 1 214 ? -32.887 -11.326 15.499 1.00 53.66 214 ARG A O 1
ATOM 1734 N N . GLN A 1 215 ? -32.428 -11.067 13.319 1.00 49.31 215 GLN A N 1
ATOM 1735 C CA . GLN A 1 215 ? -33.834 -11.065 12.900 1.00 49.31 215 GLN A CA 1
ATOM 1736 C C . GLN A 1 215 ? -34.458 -12.465 12.944 1.00 49.31 215 GLN A C 1
ATOM 1738 O O . GLN A 1 215 ? -35.652 -12.589 13.180 1.00 49.31 215 GLN A O 1
ATOM 1743 N N . LYS A 1 216 ? -33.660 -13.531 12.788 1.00 49.94 216 LYS A N 1
ATOM 1744 C CA . LYS A 1 216 ? -34.151 -14.919 12.895 1.00 49.94 216 LYS A CA 1
ATOM 1745 C C . LYS A 1 216 ? -34.330 -15.412 14.335 1.00 49.94 216 LYS A C 1
ATOM 1747 O O . LYS A 1 216 ? -35.046 -16.383 14.546 1.00 49.94 216 LYS A O 1
ATOM 1752 N N . SER A 1 217 ? -33.685 -14.773 15.314 1.00 46.50 217 SER A N 1
ATOM 1753 C CA . SER A 1 217 ? -33.762 -15.153 16.736 1.00 46.50 217 SER A CA 1
ATOM 1754 C C . SER A 1 217 ? -34.846 -14.401 17.523 1.00 46.50 217 SER A C 1
ATOM 1756 O O . SER A 1 217 ? -35.166 -14.800 18.640 1.00 46.50 217 SER A O 1
ATOM 1758 N N . GLN A 1 218 ? -35.460 -13.370 16.936 1.00 46.78 218 GLN A N 1
ATOM 1759 C CA . GLN A 1 218 ? -36.682 -12.733 17.436 1.00 46.78 218 GLN A CA 1
ATOM 1760 C C . GLN A 1 218 ? -37.883 -13.223 16.613 1.00 46.78 218 GLN A C 1
ATOM 1762 O O . GLN A 1 218 ? -38.368 -12.530 15.723 1.00 46.78 218 GLN A O 1
ATOM 1767 N N . GLY A 1 219 ? -38.329 -14.456 16.867 1.00 38.88 219 GLY A N 1
ATOM 1768 C CA . GLY A 1 219 ? -39.618 -14.942 16.357 1.00 38.88 219 GLY A CA 1
ATOM 1769 C C . GLY A 1 219 ? -40.793 -14.183 16.999 1.00 38.88 219 GLY A C 1
ATOM 1770 O O . GLY A 1 219 ? -40.616 -13.616 18.080 1.00 38.88 219 GLY A O 1
ATOM 1771 N N . PRO A 1 220 ? -41.976 -14.138 16.355 1.00 44.78 220 PRO A N 1
ATOM 1772 C CA . PRO A 1 220 ? -43.118 -13.395 16.874 1.00 44.78 220 PRO A CA 1
ATOM 1773 C C . PRO A 1 220 ? -43.613 -14.028 18.183 1.00 44.78 220 PRO A C 1
ATOM 1775 O O . PRO A 1 220 ? -43.802 -15.244 18.236 1.00 44.78 220 PRO A O 1
ATOM 1778 N N . ASN A 1 221 ? -43.788 -13.197 19.216 1.00 39.00 221 ASN A N 1
ATOM 1779 C CA . ASN A 1 221 ? -44.535 -13.540 20.434 1.00 39.00 221 ASN A CA 1
ATOM 1780 C C . ASN A 1 221 ? -46.011 -13.798 20.121 1.00 39.00 221 ASN A C 1
ATOM 1782 O O . ASN A 1 221 ? -46.546 -13.095 19.232 1.00 39.00 221 ASN A O 1
#

Mean predicted aligned error: 7.82 Å

Radius of gyration: 22.11 Å; Cα contacts (8 Å, |Δi|>4): 121; chains: 1; bounding box: 66×46×55 Å

Secondary structure (DSSP, 8-state):
-HHHHHHHHHHHHHHHHHHHHHHHHHHHHHHHHHHHHHHHHHHHHHHT-SS--HHHHHHHHHHHHHTT----HHHHHHHHHHHHHHHHTTTTSTTSSTT---S-SSHHHHHHHHHHHHHHHTT--HHHHHHH-GGGT-HHHHHHHHHHHHHHHHHHT--SPPPHHHHHHHHHHHHHHHHHHHHHTTSSSPP------TTPPP-TTT---SSHHHHHHS---

Foldseek 3Di:
DVVVVVVVVVVVVVVVVVVVVVVVVVVVVVVVVVVVLVLVLVLVVVVPDDDDDLLVQLVVCVVQVLVVHDDRVNNVVVLVVQLCCLLCQCLVALQSDPPDDQPDPDLQVSLVVLVVLLVQLVPDAPVNCVVQNPVVSPVSLNVSLVRSVVSSCVVSVPPDDRDPSRVRVSSVVSSVSSSVSSNQSSDVVRDDDDDDDPPDDDDPVPDDDSCPVVVVVPDPD

Organism: NCBI:txid267555

pLDDT: mean 87.81, std 11.63, range [38.88, 98.0]

Solvent-accessible surface area (backbone atoms only — not comparable to full-atom values): 12999 Å² total; per-residue (Å²): 111,65,74,55,52,55,50,53,51,52,51,50,53,52,52,50,52,52,48,52,51,52,52,49,51,54,52,50,56,48,48,54,52,50,52,54,53,50,55,53,31,50,52,53,49,66,73,62,76,72,94,71,59,70,53,58,56,36,56,75,44,42,69,45,44,77,74,71,42,87,73,60,63,45,48,51,53,52,51,47,50,54,50,51,55,53,69,52,49,40,59,86,31,86,61,58,31,94,84,42,67,73,92,46,92,46,68,65,60,36,16,53,50,26,40,51,51,29,67,69,49,71,76,69,47,68,74,56,31,76,74,60,41,50,53,74,80,33,59,63,62,31,52,50,48,54,52,42,51,50,51,50,34,61,73,52,66,57,88,67,86,76,54,69,71,54,51,48,53,48,49,55,52,51,49,52,53,50,40,50,45,26,49,24,51,38,42,88,74,58,64,71,81,92,79,78,67,87,89,61,80,90,46,77,91,84,44,79,73,88,60,58,72,59,63,73,73,61,67,87,131